Protein AF-A0AAD2FXQ7-F1 (afdb_monomer)

pLDDT: mean 78.01, std 17.65, range [33.22, 97.38]

Structure (mmCIF, N/CA/C/O backbone):
data_AF-A0AAD2FXQ7-F1
#
_entry.id   AF-A0AAD2FXQ7-F1
#
loop_
_atom_site.group_PDB
_atom_site.id
_atom_site.type_symbol
_atom_site.label_atom_id
_atom_site.label_alt_id
_atom_site.label_comp_id
_atom_site.label_asym_id
_atom_site.label_entity_id
_atom_site.label_seq_id
_atom_site.pdbx_PDB_ins_code
_atom_site.Cartn_x
_atom_site.Cartn_y
_atom_site.Cartn_z
_atom_site.occupancy
_atom_site.B_iso_or_equiv
_atom_site.auth_seq_id
_atom_site.auth_comp_id
_atom_site.auth_asym_id
_atom_site.auth_atom_id
_atom_site.pdbx_PDB_model_num
ATOM 1 N N . MET A 1 1 ? 11.483 33.214 6.932 1.00 44.66 1 MET A N 1
ATOM 2 C CA . MET A 1 1 ? 10.225 32.564 6.492 1.00 44.66 1 MET A CA 1
ATOM 3 C C . MET A 1 1 ? 9.179 32.747 7.585 1.00 44.66 1 MET A C 1
ATOM 5 O O . MET A 1 1 ? 9.494 32.410 8.723 1.00 44.66 1 MET A O 1
ATOM 9 N N . PRO A 1 2 ? 7.988 33.306 7.308 1.00 43.50 2 PRO A N 1
ATOM 10 C CA . PRO A 1 2 ? 6.962 33.464 8.332 1.00 43.50 2 PRO A CA 1
ATOM 11 C C . PRO A 1 2 ? 6.400 32.092 8.716 1.00 43.50 2 PRO A C 1
ATOM 13 O O . PRO A 1 2 ? 6.020 31.292 7.863 1.00 43.50 2 PRO A O 1
ATOM 16 N N . ARG A 1 3 ? 6.385 31.825 10.021 1.00 44.75 3 ARG A N 1
ATOM 17 C CA . ARG A 1 3 ? 5.878 30.607 10.658 1.00 44.75 3 ARG A CA 1
ATOM 18 C C . ARG A 1 3 ? 4.366 30.530 10.409 1.00 44.75 3 ARG A C 1
ATOM 20 O O . ARG A 1 3 ? 3.629 31.416 10.834 1.00 44.75 3 ARG A O 1
ATOM 27 N N . THR A 1 4 ? 3.896 29.510 9.694 1.00 45.94 4 THR A N 1
ATOM 28 C CA . THR A 1 4 ? 2.460 29.289 9.464 1.00 45.94 4 THR A CA 1
ATOM 29 C C . THR A 1 4 ? 1.732 29.145 10.799 1.00 45.94 4 THR A C 1
ATOM 31 O O . THR A 1 4 ? 2.144 28.349 11.645 1.00 45.94 4 THR A O 1
ATOM 34 N N . LYS A 1 5 ? 0.671 29.946 10.970 1.00 45.00 5 LYS A N 1
ATOM 35 C CA . LYS A 1 5 ? -0.237 29.968 12.124 1.00 45.00 5 LYS A CA 1
ATOM 36 C C . LYS A 1 5 ? -0.551 28.542 12.583 1.00 45.00 5 LYS A C 1
ATOM 38 O O . LYS A 1 5 ? -0.997 27.723 11.780 1.00 45.00 5 LYS A O 1
ATOM 43 N N . GLY A 1 6 ? -0.312 28.263 13.866 1.00 43.66 6 GLY A N 1
ATOM 44 C CA . GLY A 1 6 ? -0.766 27.032 14.504 1.00 43.66 6 GLY A CA 1
ATOM 45 C C . GLY A 1 6 ? -2.258 26.864 14.244 1.00 43.66 6 GLY A C 1
ATOM 46 O O . GLY A 1 6 ? -3.029 27.803 14.447 1.00 43.66 6 GLY A O 1
ATOM 47 N N . GLY A 1 7 ? -2.646 25.702 13.714 1.00 50.16 7 GLY A N 1
ATOM 48 C CA . GLY A 1 7 ? -4.053 25.370 13.520 1.00 50.16 7 GLY A CA 1
ATOM 49 C C . GLY A 1 7 ? -4.815 25.568 14.829 1.00 50.16 7 GLY A C 1
ATOM 50 O O . GLY A 1 7 ? -4.251 25.340 15.902 1.00 50.16 7 GLY A O 1
ATOM 51 N N . LYS A 1 8 ? -6.070 26.027 14.739 1.00 58.31 8 LYS A N 1
ATOM 52 C CA . LYS A 1 8 ? -6.961 26.160 15.900 1.00 58.31 8 LYS A CA 1
ATOM 53 C C . LYS A 1 8 ? -6.851 24.897 16.759 1.00 58.31 8 LYS A C 1
ATOM 55 O O . LYS A 1 8 ? -6.942 23.788 16.231 1.00 58.31 8 LYS A O 1
ATOM 60 N N . LYS A 1 9 ? -6.593 25.077 18.055 1.00 67.38 9 LYS A N 1
ATOM 61 C CA . LYS A 1 9 ? -6.531 23.975 19.015 1.00 67.38 9 LYS A CA 1
ATOM 62 C C . LYS A 1 9 ? -7.899 23.285 18.994 1.00 67.38 9 LYS A C 1
ATOM 64 O O . LYS A 1 9 ? -8.917 23.958 19.087 1.00 67.38 9 LYS A O 1
ATOM 69 N N . ASP A 1 10 ? -7.923 21.976 18.767 1.00 74.81 10 ASP A N 1
ATOM 70 C CA . ASP A 1 10 ? -9.166 21.201 18.765 1.00 74.81 10 ASP A CA 1
ATOM 71 C C . ASP A 1 10 ? -9.628 21.014 20.214 1.00 74.81 10 ASP A C 1
ATOM 73 O O . ASP A 1 10 ? -9.061 20.189 20.939 1.00 74.81 10 ASP A O 1
ATOM 77 N N . GLU A 1 11 ? -10.605 21.826 20.619 1.00 85.06 11 GLU A N 1
ATOM 78 C CA . GLU A 1 11 ? -11.138 21.920 21.987 1.00 85.06 11 GLU A CA 1
ATOM 79 C C . GLU A 1 11 ? -12.040 20.746 22.375 1.00 85.06 11 GLU A C 1
ATOM 81 O O . GLU A 1 11 ? -12.342 20.585 23.553 1.00 85.06 11 GLU A O 1
ATOM 86 N N . ARG A 1 12 ? -12.414 19.889 21.416 1.00 85.88 12 ARG A N 1
ATOM 87 C CA . ARG A 1 12 ? -13.233 18.707 21.695 1.00 85.88 12 ARG A CA 1
ATOM 88 C C . ARG A 1 12 ? -12.542 17.772 22.684 1.00 85.88 12 ARG A C 1
ATOM 90 O O . ARG A 1 12 ? -11.340 17.489 22.563 1.00 85.88 12 ARG A O 1
ATOM 97 N N . THR A 1 13 ? -13.321 17.231 23.606 1.00 88.75 13 THR A N 1
ATOM 98 C CA . THR A 1 13 ? -12.934 16.149 24.513 1.00 88.75 13 THR A CA 1
ATOM 99 C C . THR A 1 13 ? -12.554 14.887 23.734 1.00 88.75 13 THR A C 1
ATOM 101 O O . THR A 1 13 ? -12.847 14.737 22.543 1.00 88.75 13 THR A O 1
ATOM 104 N N . HIS A 1 14 ? -11.876 13.946 24.393 1.00 89.06 14 HIS A N 1
ATOM 105 C CA . HIS A 1 14 ? -11.560 12.664 23.764 1.00 89.06 14 HIS A CA 1
ATOM 106 C C . HIS A 1 14 ? -12.831 11.877 23.396 1.00 89.06 14 HIS A C 1
ATOM 108 O O . HIS A 1 14 ? -12.861 11.257 22.335 1.00 89.06 14 HIS A O 1
ATOM 114 N N . LEU A 1 15 ? -13.899 11.981 24.196 1.00 89.00 15 LEU A N 1
ATOM 115 C CA . LEU A 1 15 ? -15.182 11.334 23.912 1.00 89.00 15 LEU A CA 1
ATOM 116 C C . LEU A 1 15 ? -15.875 11.949 22.686 1.00 89.00 15 LEU A C 1
ATOM 118 O O . LEU A 1 15 ? -16.272 11.226 21.780 1.00 89.00 15 LEU A O 1
ATOM 122 N N . GLU A 1 16 ? -15.922 13.279 22.575 1.00 89.81 16 GLU A N 1
ATOM 123 C CA . GLU A 1 16 ? -16.463 13.958 21.383 1.00 89.81 16 GLU A CA 1
ATOM 124 C C . GLU A 1 16 ? -15.652 13.652 20.115 1.00 89.81 16 GLU A C 1
ATOM 126 O O . GLU A 1 16 ? -16.186 13.603 19.005 1.00 89.81 16 GLU A O 1
ATOM 131 N N . LYS A 1 17 ? -14.340 13.439 20.258 1.00 90.31 17 LYS A N 1
ATOM 132 C CA . LYS A 1 17 ? -13.485 12.996 19.150 1.00 90.31 17 LYS A CA 1
ATOM 133 C C . LYS A 1 17 ? -13.788 11.553 18.741 1.00 90.31 17 LYS A C 1
ATOM 135 O O . LYS A 1 17 ? -13.757 11.274 17.544 1.00 90.31 17 LYS A O 1
ATOM 140 N N . LEU A 1 18 ? -14.087 10.670 19.697 1.00 91.12 18 LEU A N 1
ATOM 141 C CA . LEU A 1 18 ? -14.512 9.292 19.434 1.00 91.12 18 LEU A CA 1
ATOM 142 C C . LEU A 1 18 ? -15.890 9.240 18.759 1.00 91.12 18 LEU A C 1
ATOM 144 O O . LEU A 1 18 ? -16.059 8.487 17.803 1.00 91.12 18 LEU A O 1
ATOM 148 N N . GLU A 1 19 ? -16.834 10.086 19.179 1.00 89.88 19 GLU A N 1
ATOM 149 C CA . GLU A 1 19 ? -18.171 10.195 18.574 1.00 89.88 19 GLU A CA 1
ATOM 150 C C . GLU A 1 19 ? -18.095 10.508 17.070 1.00 89.88 19 GLU A C 1
ATOM 152 O O . GLU A 1 19 ? -18.866 9.982 16.268 1.00 89.88 19 GLU A O 1
ATOM 157 N N . GLY A 1 20 ? -17.083 11.276 16.652 1.00 88.50 20 GLY A N 1
ATOM 158 C CA . GLY A 1 20 ? -16.791 11.533 15.239 1.00 88.50 20 GLY A CA 1
ATOM 159 C C . GLY A 1 20 ? -16.400 10.297 14.412 1.00 88.50 20 GLY A C 1
ATOM 160 O O . GLY A 1 20 ? -16.303 10.404 13.189 1.00 88.50 20 GLY A O 1
ATOM 161 N N . TYR A 1 21 ? -16.167 9.141 15.041 1.00 90.31 21 TYR A N 1
ATOM 162 C CA . TYR A 1 21 ? -15.842 7.872 14.384 1.00 90.31 21 TYR A CA 1
ATOM 163 C C . TYR A 1 21 ? -16.957 6.827 14.452 1.00 90.31 21 TYR A C 1
ATOM 165 O O . TYR A 1 21 ? -16.755 5.731 13.932 1.00 90.31 21 TYR A O 1
ATOM 173 N N . LYS A 1 22 ? -18.122 7.137 15.033 1.00 87.69 22 LYS A N 1
ATOM 174 C CA . LYS A 1 22 ? -19.195 6.152 15.265 1.00 87.69 22 LYS A CA 1
ATOM 175 C C . LYS A 1 22 ? -19.656 5.394 14.014 1.00 87.69 22 LYS A C 1
ATOM 177 O O . LYS A 1 22 ? -19.968 4.212 14.085 1.00 87.69 22 LYS A O 1
ATOM 182 N N . ASP A 1 23 ? -19.621 6.047 12.855 1.00 86.69 23 ASP A N 1
ATOM 183 C CA . ASP A 1 23 ? -20.047 5.451 11.583 1.00 86.69 23 ASP A CA 1
ATOM 184 C C . ASP A 1 23 ? -18.915 4.675 10.879 1.00 86.69 23 ASP A C 1
ATOM 186 O O . ASP A 1 23 ? -19.110 4.063 9.827 1.00 86.69 23 ASP A O 1
ATOM 190 N N . SER A 1 24 ? -17.700 4.692 11.438 1.00 90.19 24 SER A N 1
ATOM 191 C CA . SER A 1 24 ? -16.503 4.100 10.843 1.00 90.19 24 SER A CA 1
ATOM 192 C C . SER A 1 24 ? -16.047 2.870 11.620 1.00 90.19 24 SER A C 1
ATOM 194 O O . SER A 1 24 ? -15.201 2.943 12.513 1.00 90.19 24 SER A O 1
ATOM 196 N N . LYS A 1 25 ? -16.536 1.692 11.207 1.00 90.44 25 LYS A N 1
ATOM 197 C CA . LYS A 1 25 ? -16.146 0.400 11.807 1.00 90.44 25 LYS A CA 1
ATOM 198 C C . LYS A 1 25 ? -14.628 0.190 11.850 1.00 90.44 25 LYS A C 1
ATOM 200 O O . LYS A 1 25 ? -14.113 -0.376 12.808 1.00 90.44 25 LYS A O 1
ATOM 205 N N . ILE A 1 26 ? -13.901 0.660 10.832 1.00 90.12 26 ILE A N 1
ATOM 206 C CA . ILE A 1 26 ? -12.435 0.549 10.776 1.00 90.12 26 ILE A CA 1
ATOM 207 C C . ILE A 1 26 ? -11.760 1.466 11.793 1.00 90.12 26 ILE A C 1
ATOM 209 O O . ILE A 1 26 ? -10.801 1.047 12.434 1.00 90.12 26 ILE A O 1
ATOM 213 N N . ASP A 1 27 ? -12.247 2.694 11.974 1.00 92.19 27 ASP A N 1
ATOM 214 C CA . ASP A 1 27 ? -11.662 3.597 12.969 1.00 92.19 27 ASP A CA 1
ATOM 215 C C . ASP A 1 27 ? -11.946 3.127 14.388 1.00 92.19 27 ASP A C 1
ATOM 217 O O . ASP A 1 27 ? -11.040 3.138 15.217 1.00 92.19 27 ASP A O 1
ATOM 221 N N . LEU A 1 28 ? -13.161 2.638 14.638 1.00 93.25 28 LEU A N 1
ATOM 222 C CA . LEU A 1 28 ? -13.533 2.027 15.910 1.00 93.25 28 LEU A CA 1
ATOM 223 C C . LEU A 1 28 ? -12.707 0.766 16.183 1.00 93.25 28 LEU A C 1
ATOM 225 O O . LEU A 1 28 ? -12.243 0.569 17.299 1.00 93.25 28 LEU A O 1
ATOM 229 N N . PHE A 1 29 ? -12.428 -0.052 15.165 1.00 92.25 29 PHE A N 1
ATOM 230 C CA . PHE A 1 29 ? -11.564 -1.225 15.320 1.00 92.25 29 PHE A CA 1
ATOM 231 C C . PHE A 1 29 ? -10.137 -0.835 15.715 1.00 92.25 29 PHE A C 1
ATOM 233 O O . PHE A 1 29 ? -9.567 -1.417 16.635 1.00 92.25 29 PHE A O 1
ATOM 240 N N . ILE A 1 30 ? -9.572 0.185 15.060 1.00 91.88 30 ILE A N 1
ATOM 241 C CA . ILE A 1 30 ? -8.252 0.728 15.410 1.00 91.88 30 ILE A CA 1
ATOM 242 C C . ILE A 1 30 ? -8.272 1.315 16.828 1.00 91.88 30 ILE A C 1
ATOM 244 O O . ILE A 1 30 ? -7.314 1.132 17.577 1.00 91.88 30 ILE A O 1
ATOM 248 N N . PHE A 1 31 ? -9.349 2.013 17.195 1.00 93.31 31 PHE A N 1
ATOM 249 C CA . PHE A 1 31 ? -9.532 2.592 18.521 1.00 93.31 31 PHE A CA 1
ATOM 250 C C . PHE A 1 31 ? -9.532 1.516 19.604 1.00 93.31 31 PHE A C 1
ATOM 252 O O . PHE A 1 31 ? -8.688 1.585 20.490 1.00 93.31 31 PHE A O 1
ATOM 259 N N . PHE A 1 32 ? -10.401 0.506 19.505 1.00 92.44 32 PHE A N 1
ATOM 260 C CA . PHE A 1 32 ? -10.481 -0.566 20.501 1.00 92.44 32 PHE A CA 1
ATOM 261 C C . PHE A 1 32 ? -9.216 -1.414 20.547 1.00 92.44 32 PHE A C 1
ATOM 263 O O . PHE A 1 32 ? -8.800 -1.805 21.631 1.00 92.44 32 PHE A O 1
ATOM 270 N N . GLY A 1 33 ? -8.539 -1.604 19.409 1.00 90.31 33 GLY A N 1
ATOM 271 C CA . GLY A 1 33 ? -7.212 -2.216 19.384 1.00 90.31 33 GLY A CA 1
ATOM 272 C C . GLY A 1 33 ? -6.235 -1.514 20.332 1.00 90.31 33 GLY A C 1
ATOM 273 O O . GLY A 1 33 ? -5.566 -2.181 21.114 1.00 90.31 33 GLY A O 1
ATOM 274 N N . TYR A 1 34 ? -6.184 -0.179 20.321 1.00 90.88 34 TYR A N 1
ATOM 275 C CA . TYR A 1 34 ? -5.347 0.578 21.256 1.00 90.88 34 TYR A CA 1
ATOM 276 C C . TYR A 1 34 ? -5.934 0.688 22.662 1.00 90.88 34 TYR A C 1
ATOM 278 O O . TYR A 1 34 ? -5.196 0.523 23.624 1.00 90.88 34 TYR A O 1
ATOM 286 N N . TYR A 1 35 ? -7.225 0.989 22.788 1.00 90.75 35 TYR A N 1
ATOM 287 C CA . TYR A 1 35 ? -7.881 1.220 24.073 1.00 90.75 35 TYR A CA 1
ATOM 288 C C . TYR A 1 35 ? -7.828 -0.029 24.955 1.00 90.75 35 TYR A C 1
ATOM 290 O O . TYR A 1 35 ? -7.336 0.050 26.075 1.00 90.75 35 TYR A O 1
ATOM 298 N N . ASP A 1 36 ? -8.216 -1.193 24.423 1.00 89.75 36 ASP A N 1
ATOM 299 C CA . ASP A 1 36 ? -8.148 -2.456 25.165 1.00 89.75 36 ASP A CA 1
ATOM 300 C C . ASP A 1 36 ? -6.690 -2.788 25.531 1.00 89.75 36 ASP A C 1
ATOM 302 O O . ASP A 1 36 ? -6.416 -3.230 26.644 1.00 89.75 36 ASP A O 1
ATOM 306 N N . GLY A 1 37 ? -5.746 -2.489 24.630 1.00 88.38 37 GLY A N 1
ATOM 307 C CA . GLY A 1 37 ? -4.304 -2.626 24.858 1.00 88.38 37 GLY A CA 1
ATOM 308 C C . GLY A 1 37 ? -3.768 -1.769 25.997 1.00 88.38 37 GLY A C 1
ATOM 309 O O . GLY A 1 37 ? -2.949 -2.232 26.783 1.00 88.38 37 GLY A O 1
ATOM 310 N N . LEU A 1 38 ? -4.238 -0.532 26.106 1.00 87.75 38 LEU A N 1
ATOM 311 C CA . LEU A 1 38 ? -3.840 0.393 27.163 1.00 87.75 38 LEU A CA 1
ATOM 312 C C . LEU A 1 38 ? -4.476 0.023 28.506 1.00 87.75 38 LEU A C 1
ATOM 314 O O . LEU A 1 38 ? -3.786 0.019 29.517 1.00 87.75 38 LEU A O 1
ATOM 318 N N . VAL A 1 39 ? -5.768 -0.318 28.511 1.00 87.56 39 VAL A N 1
ATOM 319 C CA . VAL A 1 39 ? -6.523 -0.668 29.728 1.00 87.56 39 VAL A CA 1
ATOM 320 C C . VAL A 1 39 ? -6.056 -1.995 30.326 1.00 87.56 39 VAL A C 1
ATOM 322 O O . VAL A 1 39 ? -6.005 -2.143 31.542 1.00 87.56 39 VAL A O 1
ATOM 325 N N . SER A 1 40 ? -5.722 -2.968 29.480 1.00 86.19 40 SER A N 1
ATOM 326 C CA . SER A 1 40 ? -5.318 -4.312 29.909 1.00 86.19 40 SER A CA 1
ATOM 327 C C . SER A 1 40 ? -3.804 -4.529 29.924 1.00 86.19 40 SER A C 1
ATOM 329 O O . SER A 1 40 ? -3.357 -5.667 30.035 1.00 86.19 40 SER A O 1
ATOM 331 N N . GLU A 1 41 ? -3.015 -3.467 29.735 1.00 82.75 41 GLU A N 1
ATO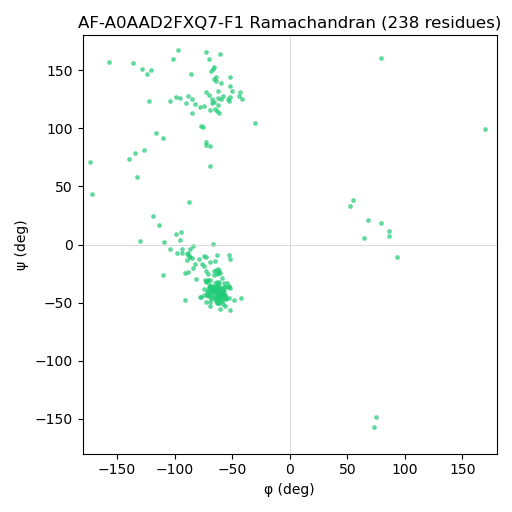M 332 C CA . GLU A 1 41 ? -1.549 -3.535 29.623 1.00 82.75 41 GLU A CA 1
ATOM 333 C C . GLU A 1 41 ? -1.058 -4.545 28.562 1.00 82.75 41 GLU A C 1
ATOM 335 O O . GLU A 1 41 ? -0.004 -5.171 28.676 1.00 82.75 41 GLU A O 1
ATOM 340 N N . GLY A 1 42 ? -1.828 -4.698 27.484 1.00 75.00 42 GLY A N 1
ATOM 341 C CA . GLY A 1 42 ? -1.516 -5.570 26.358 1.00 75.00 42 GLY A CA 1
ATOM 342 C C . GLY A 1 42 ? -1.955 -7.027 26.516 1.00 75.00 42 GLY A C 1
ATOM 343 O O . GLY A 1 42 ? -1.627 -7.827 25.641 1.00 75.00 42 GLY A O 1
ATOM 344 N N . VAL A 1 43 ? -2.706 -7.379 27.569 1.00 80.94 43 VAL A N 1
ATOM 345 C CA . VAL A 1 43 ? -3.354 -8.703 27.696 1.00 80.94 43 VAL A CA 1
ATOM 346 C C . VAL A 1 43 ? -4.414 -8.897 26.604 1.00 80.94 43 VAL A C 1
ATOM 348 O O . VAL A 1 43 ? -4.513 -9.965 26.002 1.00 80.94 43 VAL A O 1
ATOM 351 N N . CYS A 1 44 ? -5.167 -7.841 26.307 1.00 80.81 44 CYS A N 1
ATOM 352 C CA . CYS A 1 44 ? -6.129 -7.752 25.218 1.00 80.81 44 CYS A CA 1
ATOM 353 C C . CYS A 1 44 ? -5.734 -6.607 24.276 1.00 80.81 44 CYS A C 1
ATOM 355 O O . CYS A 1 44 ? -5.164 -5.611 24.702 1.00 80.81 44 CYS A O 1
ATOM 357 N N . GLY A 1 45 ? -6.065 -6.712 22.989 1.00 85.38 45 GLY A N 1
ATOM 358 C CA . GLY A 1 45 ? -5.785 -5.646 22.021 1.00 85.38 45 GLY A CA 1
ATOM 359 C C . GLY A 1 45 ? -4.311 -5.551 21.609 1.00 85.38 45 GLY A C 1
ATOM 360 O O . GLY A 1 45 ? -3.609 -6.553 21.469 1.00 85.38 45 GLY A O 1
ATOM 361 N N . TRP A 1 46 ? -3.851 -4.341 21.304 1.00 86.69 46 TRP A N 1
ATOM 362 C CA . TRP A 1 46 ? -2.501 -4.077 20.816 1.00 86.69 46 TRP A CA 1
ATOM 363 C C . TRP A 1 46 ? -1.574 -3.683 21.954 1.00 86.69 46 TRP A C 1
ATOM 365 O O . TRP A 1 46 ? -1.814 -2.711 22.659 1.00 86.69 46 TRP A O 1
ATOM 375 N N . VAL A 1 47 ? -0.456 -4.395 22.072 1.00 80.88 47 VAL A N 1
ATOM 376 C CA . VAL A 1 47 ? 0.589 -4.071 23.044 1.00 80.88 47 VAL A CA 1
ATOM 377 C C . VAL A 1 47 ? 1.173 -2.686 22.746 1.00 80.88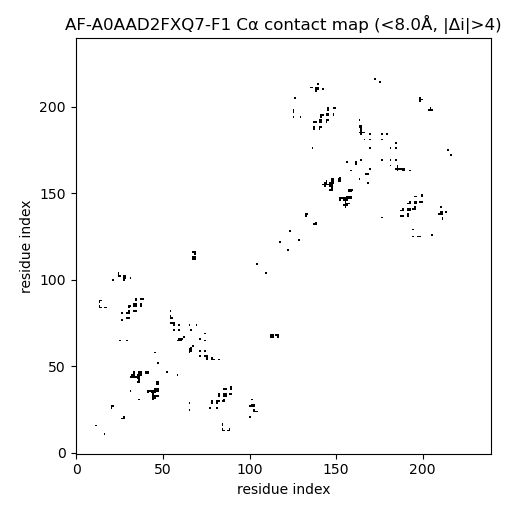 47 VAL A C 1
ATOM 379 O O . VAL A 1 47 ? 1.761 -2.468 21.681 1.00 80.88 47 VAL A O 1
ATOM 382 N N . VAL A 1 48 ? 1.052 -1.776 23.716 1.00 73.12 48 VAL A N 1
ATOM 383 C CA . VAL A 1 48 ? 1.651 -0.437 23.699 1.00 73.12 48 VAL A CA 1
ATOM 384 C C . VAL A 1 48 ? 2.666 -0.342 24.839 1.00 73.12 48 VAL A C 1
ATOM 386 O O . VAL A 1 48 ? 2.315 -0.081 25.979 1.00 73.12 48 VAL A O 1
ATOM 389 N N . ASN A 1 49 ? 3.944 -0.571 24.551 1.00 64.50 49 ASN A N 1
ATOM 390 C CA . ASN A 1 49 ? 5.043 -0.416 25.51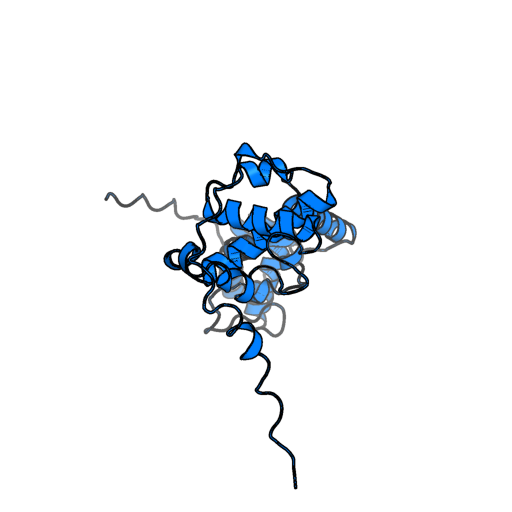3 1.00 64.50 49 ASN A CA 1
ATOM 391 C C . ASN A 1 49 ? 5.802 0.905 25.300 1.00 64.50 49 ASN A C 1
ATOM 393 O O . ASN A 1 49 ? 5.753 1.484 24.216 1.00 64.50 49 ASN A O 1
ATOM 397 N N . ASP A 1 50 ? 6.538 1.382 26.314 1.00 55.62 50 ASP A N 1
ATOM 398 C CA . ASP A 1 50 ? 7.224 2.690 26.288 1.00 55.62 50 ASP A CA 1
ATOM 399 C C . ASP A 1 50 ? 8.234 2.842 25.131 1.00 55.62 50 ASP A C 1
ATOM 401 O O . ASP A 1 50 ? 8.397 3.929 24.574 1.00 55.62 50 ASP A O 1
ATOM 405 N N . SER A 1 51 ? 8.837 1.741 24.672 1.00 50.91 51 SER A N 1
ATOM 406 C CA . SER A 1 51 ? 9.680 1.707 23.466 1.00 50.91 51 SER A CA 1
ATOM 407 C C . SER A 1 51 ? 8.883 1.776 22.147 1.00 50.91 51 SER A C 1
ATOM 409 O O . SER A 1 51 ? 9.435 2.155 21.110 1.00 50.91 51 SER A O 1
ATOM 411 N N . ASN A 1 52 ? 7.575 1.483 22.184 1.00 51.03 52 ASN A N 1
ATOM 412 C CA . ASN A 1 52 ? 6.610 1.525 21.079 1.00 51.03 52 ASN A CA 1
ATOM 413 C C . ASN A 1 52 ? 5.439 2.511 21.294 1.00 51.03 52 ASN A C 1
ATOM 415 O O . ASN A 1 52 ? 4.449 2.420 20.568 1.00 51.03 52 ASN A O 1
ATOM 419 N N . ARG A 1 53 ? 5.578 3.567 22.119 1.00 48.22 53 ARG A N 1
ATOM 420 C CA . ARG A 1 53 ? 4.691 4.765 22.034 1.00 48.22 53 ARG A CA 1
ATOM 421 C C . ARG A 1 53 ? 4.611 5.347 20.612 1.00 48.22 53 ARG A C 1
ATOM 423 O O . ARG A 1 53 ? 3.774 6.184 20.279 1.00 48.22 53 ARG A O 1
ATOM 430 N N . ARG A 1 54 ? 5.500 4.897 19.724 1.00 49.12 54 ARG A N 1
ATOM 431 C CA . ARG A 1 54 ? 5.362 5.014 18.277 1.00 49.12 54 ARG A CA 1
ATOM 432 C C . ARG A 1 54 ? 4.299 4.042 17.769 1.00 49.12 54 ARG A C 1
ATOM 434 O O . ARG A 1 54 ? 4.626 2.982 17.243 1.00 49.12 54 ARG A O 1
ATOM 441 N N . VAL A 1 55 ? 3.049 4.493 17.818 1.00 56.72 55 VAL A N 1
ATOM 442 C CA . VAL A 1 55 ? 1.973 4.119 16.890 1.00 56.72 55 VAL A CA 1
ATOM 443 C C . VAL A 1 55 ? 2.577 3.796 15.515 1.00 56.72 55 VAL A C 1
ATOM 445 O O . VAL A 1 55 ? 3.060 4.684 14.803 1.00 56.72 55 VAL A O 1
ATOM 448 N N . GLY A 1 56 ? 2.663 2.509 15.185 1.00 55.22 56 GLY A N 1
ATOM 449 C CA . GLY A 1 56 ? 3.602 2.034 14.173 1.00 55.22 56 GLY A CA 1
ATOM 450 C C . GLY A 1 56 ? 2.989 1.030 13.214 1.00 55.22 56 GLY A C 1
ATOM 451 O O . GLY A 1 56 ? 2.048 0.315 13.548 1.00 55.22 56 GLY A O 1
ATOM 452 N N . CYS A 1 57 ? 3.583 0.929 12.022 1.00 59.12 57 CYS A N 1
ATOM 453 C CA . CYS A 1 57 ? 3.215 -0.009 10.955 1.00 59.12 57 CYS A CA 1
ATOM 454 C C . CYS A 1 57 ? 3.153 -1.486 11.400 1.00 59.12 57 CYS A C 1
ATOM 456 O O . CYS A 1 57 ? 2.701 -2.329 10.639 1.00 59.12 57 CYS A O 1
ATOM 458 N N . ARG A 1 58 ? 3.605 -1.814 12.617 1.00 69.31 58 ARG A N 1
ATOM 459 C CA . ARG A 1 58 ? 3.565 -3.162 13.190 1.00 69.31 58 ARG A CA 1
ATOM 460 C C . ARG A 1 58 ? 2.148 -3.674 13.447 1.00 69.31 58 ARG A C 1
ATOM 462 O O . ARG A 1 58 ? 1.959 -4.876 13.401 1.00 69.31 58 ARG A O 1
ATOM 469 N N . HIS A 1 59 ? 1.158 -2.808 13.665 1.00 73.94 59 HIS A N 1
ATOM 470 C CA . HIS A 1 59 ? -0.244 -3.247 13.774 1.00 73.94 59 HIS A CA 1
ATOM 471 C C . HIS A 1 59 ? -0.953 -3.296 12.410 1.00 73.94 59 HIS A C 1
ATOM 473 O O . HIS A 1 59 ? -2.041 -3.848 12.285 1.00 73.94 59 HIS A O 1
ATOM 479 N N . HIS A 1 60 ? -0.290 -2.804 11.358 1.00 74.88 60 HIS A N 1
ATOM 480 C CA . HIS A 1 60 ? -0.651 -2.992 9.949 1.00 74.88 60 HIS A CA 1
ATOM 481 C C . HIS A 1 60 ? -0.024 -4.287 9.389 1.00 74.88 60 HIS A C 1
ATOM 483 O O . HIS A 1 60 ? 0.472 -4.330 8.272 1.00 74.88 60 HIS A O 1
ATOM 489 N N . GLN A 1 61 ? 0.049 -5.347 10.199 1.00 65.94 61 GLN A N 1
ATOM 490 C CA . GLN A 1 61 ? 0.656 -6.612 9.780 1.00 65.94 61 GLN A CA 1
ATOM 491 C C . GLN A 1 61 ? -0.113 -7.261 8.626 1.00 65.94 61 GLN A C 1
ATOM 493 O O . GLN A 1 61 ? -1.344 -7.222 8.579 1.00 65.94 61 GLN A O 1
ATOM 498 N N . LYS A 1 62 ? 0.639 -7.904 7.727 1.00 59.78 62 LYS A N 1
ATOM 499 C CA . LYS A 1 62 ? 0.104 -8.602 6.558 1.00 59.78 62 LYS A CA 1
ATOM 500 C C . LYS A 1 62 ? -0.972 -9.607 6.979 1.00 59.78 62 LYS A C 1
ATOM 502 O O . LYS A 1 62 ? -0.704 -10.475 7.804 1.00 59.78 62 LYS A O 1
ATOM 507 N N . GLY A 1 63 ? -2.165 -9.497 6.396 1.00 61.88 63 GLY A N 1
ATOM 508 C CA . GLY A 1 63 ? -3.298 -10.388 6.682 1.00 61.88 63 GLY A CA 1
ATOM 509 C C . GLY A 1 63 ? -4.270 -9.915 7.774 1.00 61.88 63 GLY A C 1
ATOM 510 O O . GLY A 1 63 ? -5.370 -10.462 7.859 1.00 61.88 63 GLY A O 1
ATOM 511 N N . ASN A 1 64 ? -3.936 -8.871 8.545 1.00 76.06 64 ASN A N 1
ATOM 512 C CA . ASN A 1 64 ? -4.891 -8.181 9.425 1.00 76.06 64 ASN A CA 1
ATOM 513 C C . ASN A 1 64 ? -5.961 -7.451 8.583 1.00 76.06 64 ASN A C 1
ATOM 515 O O . ASN A 1 64 ? -5.680 -6.975 7.485 1.00 76.06 64 ASN A O 1
ATOM 519 N N . LEU A 1 65 ? -7.171 -7.288 9.121 1.00 80.69 65 LEU A N 1
ATOM 520 C CA . LEU A 1 65 ? -8.179 -6.349 8.630 1.00 80.69 65 LEU A CA 1
ATOM 521 C C . LEU A 1 65 ? -7.583 -4.979 8.246 1.00 80.69 65 LEU A C 1
ATOM 523 O O . LEU A 1 65 ? -7.840 -4.501 7.147 1.00 80.69 65 LEU A O 1
ATOM 527 N N . CYS A 1 66 ? -6.724 -4.379 9.076 1.00 80.94 66 CYS A N 1
ATOM 528 C CA . CYS A 1 66 ? -6.079 -3.097 8.755 1.00 80.94 66 CYS A CA 1
ATOM 529 C C . CYS A 1 66 ? -5.278 -3.123 7.437 1.00 80.94 66 CYS A C 1
ATOM 531 O O . CYS A 1 66 ? -5.287 -2.131 6.709 1.00 80.94 66 CYS A O 1
ATOM 533 N N . ASP A 1 67 ? -4.612 -4.240 7.128 1.00 77.56 67 ASP A N 1
ATOM 534 C CA . ASP A 1 67 ? -3.874 -4.456 5.872 1.00 77.56 67 ASP A CA 1
ATOM 535 C C . ASP A 1 67 ? -4.808 -4.613 4.670 1.00 77.56 67 ASP A C 1
ATOM 537 O O . ASP A 1 67 ? -4.499 -4.167 3.567 1.00 77.56 67 ASP A O 1
ATOM 541 N N . LYS A 1 68 ? -6.009 -5.150 4.898 1.00 74.62 68 LYS A N 1
ATOM 542 C CA . LYS A 1 68 ? -7.023 -5.308 3.853 1.00 74.62 68 LYS A CA 1
ATOM 543 C C . LYS A 1 68 ? -7.687 -3.989 3.455 1.00 74.62 68 LYS A C 1
ATOM 545 O O . LYS A 1 68 ? -8.086 -3.854 2.304 1.00 74.62 68 LYS A O 1
ATOM 550 N N . VAL A 1 69 ? -7.822 -3.021 4.368 1.00 78.19 69 VAL A N 1
ATOM 551 C CA . VAL A 1 69 ? -8.654 -1.821 4.111 1.00 78.19 69 VAL A CA 1
ATOM 552 C C . VAL A 1 69 ? -7.847 -0.530 3.935 1.00 78.19 69 VAL A C 1
ATOM 554 O O . VAL A 1 69 ? -8.288 0.406 3.255 1.00 78.19 69 VAL A O 1
ATOM 557 N N . LEU A 1 70 ? -6.654 -0.456 4.528 1.00 79.31 70 LEU A N 1
ATOM 558 C CA . LEU A 1 70 ? -5.810 0.737 4.525 1.00 79.31 70 LEU A CA 1
ATOM 559 C C . LEU A 1 70 ? -4.434 0.411 3.954 1.00 79.31 70 LEU A C 1
ATOM 561 O O . LEU A 1 70 ? -3.890 -0.658 4.197 1.00 79.31 70 LEU A O 1
ATOM 565 N N . THR A 1 71 ? -3.811 1.361 3.258 1.00 77.38 71 THR A N 1
ATOM 566 C CA . THR A 1 71 ? -2.367 1.269 3.004 1.00 77.38 71 THR A CA 1
ATOM 567 C C . THR A 1 71 ? -1.589 1.502 4.299 1.00 77.38 71 THR A C 1
ATOM 569 O O . THR A 1 71 ? -2.073 2.163 5.222 1.00 77.38 71 THR A O 1
ATOM 572 N N . THR A 1 72 ? -0.331 1.063 4.356 1.00 76.88 72 THR A N 1
ATOM 573 C CA . THR A 1 72 ? 0.528 1.300 5.527 1.00 76.88 72 THR A CA 1
ATOM 574 C C . THR A 1 72 ? 0.652 2.791 5.875 1.00 76.88 72 THR A C 1
ATOM 576 O O . THR A 1 72 ? 0.686 3.161 7.050 1.00 76.88 72 THR A O 1
ATOM 579 N N . SER A 1 73 ? 0.688 3.679 4.872 1.00 76.50 73 SER A N 1
ATOM 580 C CA . SER A 1 73 ? 0.744 5.132 5.090 1.00 76.50 73 SER A CA 1
ATOM 581 C C . SER A 1 73 ? -0.578 5.702 5.612 1.00 76.50 73 SER A C 1
ATOM 583 O O . SER A 1 73 ? -0.559 6.528 6.528 1.00 76.50 73 SER A O 1
ATOM 585 N N . GLN A 1 74 ? -1.716 5.241 5.078 1.00 81.94 74 GLN A N 1
ATOM 586 C CA . GLN A 1 74 ? -3.048 5.608 5.566 1.00 81.94 74 GLN A CA 1
ATOM 587 C C . GLN A 1 74 ? -3.234 5.163 7.014 1.00 81.94 74 GLN A C 1
ATOM 589 O O . GLN A 1 74 ? -3.603 5.983 7.856 1.00 81.94 74 GLN A O 1
ATOM 594 N N . PHE A 1 75 ? -2.899 3.904 7.311 1.00 86.38 75 PHE A N 1
ATOM 595 C CA . PHE A 1 75 ? -2.944 3.360 8.661 1.00 86.38 75 PHE A CA 1
ATOM 596 C C . PHE A 1 75 ? -2.094 4.197 9.612 1.00 86.38 75 PHE A C 1
ATOM 598 O O . PHE A 1 75 ? -2.611 4.695 10.603 1.00 86.38 75 PHE A O 1
ATOM 605 N N . ARG A 1 76 ? -0.821 4.451 9.285 1.00 81.81 76 ARG A N 1
ATOM 606 C CA . ARG A 1 76 ? 0.081 5.228 10.150 1.00 81.81 76 ARG A CA 1
ATOM 607 C C . ARG A 1 76 ? -0.461 6.624 10.473 1.00 81.81 76 ARG A C 1
ATOM 609 O O . ARG A 1 76 ? -0.314 7.090 11.601 1.00 81.81 76 ARG A O 1
ATOM 616 N 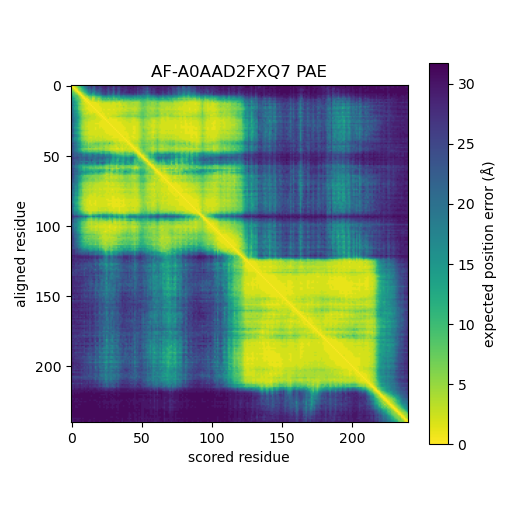N . SER A 1 77 ? -1.072 7.296 9.496 1.00 81.88 77 SER A N 1
ATOM 617 C CA . SER A 1 77 ? -1.648 8.630 9.699 1.00 81.88 77 SER A CA 1
ATOM 618 C C . SER A 1 77 ? -2.899 8.595 10.587 1.00 81.88 77 SER A C 1
ATOM 620 O O . SER A 1 77 ? -3.027 9.418 11.495 1.00 81.88 77 SER A O 1
ATOM 622 N N . LYS A 1 78 ? -3.796 7.619 10.371 1.00 87.31 78 LYS A N 1
ATOM 623 C CA . LYS A 1 78 ? -5.026 7.429 11.166 1.00 87.31 78 LYS A CA 1
ATOM 624 C C . LYS A 1 78 ? -4.731 6.954 12.583 1.00 87.31 78 LYS A C 1
ATOM 626 O O . LYS A 1 78 ? -5.149 7.600 13.540 1.00 87.31 78 LYS A O 1
ATOM 631 N N . ALA A 1 79 ? -3.963 5.874 12.700 1.00 87.75 79 ALA A N 1
ATOM 632 C CA . ALA A 1 79 ? -3.640 5.209 13.954 1.00 87.75 79 ALA A CA 1
ATOM 633 C C . ALA A 1 79 ? -3.059 6.191 14.970 1.00 87.75 79 ALA A C 1
ATOM 635 O O . ALA A 1 79 ? -3.406 6.128 16.139 1.00 87.75 79 ALA A O 1
ATOM 636 N N . ARG A 1 80 ? -2.248 7.165 14.530 1.00 86.25 80 ARG A N 1
ATOM 637 C CA . ARG A 1 80 ? -1.653 8.145 15.446 1.00 86.25 80 ARG A CA 1
ATOM 638 C C . ARG A 1 80 ? -2.698 9.052 16.090 1.00 86.25 80 ARG A C 1
ATOM 640 O O . ARG A 1 80 ? -2.571 9.379 17.261 1.00 86.25 80 ARG A O 1
ATOM 647 N N . LYS A 1 81 ? -3.704 9.480 15.325 1.00 87.75 81 LYS A N 1
ATOM 648 C CA . LYS A 1 81 ? -4.781 10.337 15.839 1.00 87.75 81 LYS A CA 1
ATOM 649 C C . LYS A 1 81 ? -5.698 9.552 16.768 1.00 87.75 81 LYS A C 1
ATOM 651 O O . LYS A 1 81 ? -6.032 10.036 17.840 1.00 87.75 81 LYS A O 1
ATOM 656 N N . ILE A 1 82 ? -6.052 8.339 16.353 1.00 91.44 82 ILE A N 1
ATOM 657 C CA . ILE A 1 82 ? -6.943 7.448 17.096 1.00 91.44 82 ILE A CA 1
ATOM 658 C C . ILE A 1 82 ? -6.296 6.991 18.410 1.00 91.44 82 ILE A C 1
ATOM 660 O O . ILE A 1 82 ? -6.952 7.007 19.444 1.00 91.44 82 ILE A O 1
ATOM 664 N N . TYR A 1 83 ? -4.997 6.689 18.400 1.00 90.44 83 TYR A N 1
ATOM 665 C CA . TYR A 1 83 ? -4.236 6.359 19.603 1.00 90.44 83 TYR A CA 1
ATOM 666 C C . TYR A 1 83 ? -4.321 7.453 20.670 1.00 90.44 83 TYR A C 1
ATOM 668 O O . TYR A 1 83 ? -4.595 7.146 21.817 1.00 90.44 83 TYR A O 1
ATOM 676 N N . LEU A 1 84 ? -4.146 8.729 20.304 1.00 89.06 84 LEU A N 1
ATOM 677 C CA . LEU A 1 84 ? -4.221 9.836 21.272 1.00 89.06 84 LEU A CA 1
ATOM 678 C C . LEU A 1 84 ? -5.612 9.966 21.910 1.00 89.06 84 LEU A C 1
ATOM 680 O O . LEU A 1 84 ? -5.752 10.511 23.000 1.00 89.06 84 LEU A O 1
ATOM 684 N N . ILE A 1 85 ? -6.650 9.500 21.216 1.00 91.12 85 ILE A N 1
ATOM 685 C CA . ILE A 1 85 ? -8.009 9.450 21.753 1.00 91.12 85 ILE A CA 1
ATOM 686 C C . ILE A 1 85 ? -8.142 8.267 22.713 1.00 91.12 85 ILE A C 1
ATOM 688 O O . ILE A 1 85 ? -8.638 8.458 23.817 1.00 91.12 85 ILE A O 1
ATOM 692 N N . ALA A 1 86 ? -7.642 7.089 22.330 1.00 91.00 86 ALA A N 1
ATOM 693 C CA . ALA A 1 86 ? -7.612 5.903 23.185 1.00 91.00 86 ALA A CA 1
ATOM 694 C C . ALA A 1 86 ? -6.798 6.120 24.471 1.00 91.00 86 ALA A C 1
ATOM 696 O O . ALA A 1 86 ? -7.287 5.806 25.545 1.00 91.00 86 ALA A O 1
ATOM 697 N N . GLU A 1 87 ? -5.608 6.716 24.374 1.00 89.75 87 GLU A N 1
ATOM 698 C CA . GLU A 1 87 ? -4.747 7.077 25.509 1.00 89.75 87 GLU A CA 1
ATOM 699 C C . GLU A 1 87 ? -5.435 8.077 26.438 1.00 89.75 87 GLU A C 1
ATOM 701 O O . GLU A 1 87 ? -5.468 7.868 27.649 1.00 89.75 87 GLU A O 1
ATOM 706 N N . GLY A 1 88 ? -6.051 9.117 25.869 1.00 89.12 88 GLY A N 1
ATOM 707 C CA . GLY A 1 88 ? -6.812 10.092 26.640 1.00 89.12 88 GLY A CA 1
ATOM 708 C C . GLY A 1 88 ? -7.977 9.465 27.403 1.00 89.12 88 GLY A C 1
ATOM 709 O O . GLY A 1 88 ? -8.149 9.775 28.572 1.00 89.12 88 GLY A O 1
ATOM 710 N N . LEU A 1 89 ? -8.747 8.567 26.776 1.00 89.94 89 LEU A N 1
ATOM 711 C CA . LEU A 1 89 ? -9.882 7.897 27.426 1.00 89.94 89 LEU A CA 1
ATOM 712 C C . LEU A 1 89 ? -9.452 6.818 28.426 1.00 89.94 89 LEU A C 1
ATOM 714 O O . LEU A 1 89 ? -10.063 6.707 29.482 1.00 89.94 89 LEU A O 1
ATOM 718 N N . ALA A 1 90 ? -8.404 6.045 28.133 1.00 87.94 90 ALA A N 1
ATOM 719 C CA . ALA A 1 90 ? -7.871 5.046 29.062 1.00 87.94 90 ALA A CA 1
ATOM 720 C C . ALA A 1 90 ? -7.323 5.706 30.341 1.00 87.94 90 ALA A C 1
ATOM 722 O O . ALA A 1 90 ? -7.499 5.179 31.435 1.00 87.94 90 ALA A O 1
ATOM 723 N N . GLY A 1 91 ? -6.717 6.892 30.212 1.00 84.06 91 GLY A N 1
ATOM 724 C CA . GLY A 1 91 ? -6.191 7.666 31.337 1.00 84.06 91 GLY A CA 1
ATOM 725 C C . GLY A 1 91 ? -7.245 8.326 32.235 1.00 84.06 91 GLY A C 1
ATOM 726 O O . GLY A 1 91 ? -6.881 8.818 33.299 1.00 84.06 91 GLY A O 1
ATOM 727 N N . LEU A 1 92 ? -8.528 8.347 31.845 1.00 80.75 92 LEU A N 1
ATOM 728 C CA . LEU A 1 92 ? -9.600 8.912 32.679 1.00 80.75 92 LEU A CA 1
ATOM 729 C C . LEU A 1 92 ? -10.008 7.987 33.833 1.00 80.75 92 LEU A C 1
ATOM 731 O O . LEU A 1 92 ? -10.636 8.456 34.774 1.00 80.75 92 LEU A O 1
ATOM 735 N N . GLY A 1 93 ? -9.658 6.695 33.790 1.00 63.06 93 GLY A N 1
ATOM 736 C CA . GLY A 1 93 ? -9.944 5.744 34.874 1.00 63.06 93 GLY A CA 1
ATOM 737 C C . GLY A 1 93 ? -11.434 5.472 35.135 1.00 63.06 93 GLY A C 1
ATOM 738 O O . GLY A 1 93 ? -11.769 4.777 36.090 1.00 63.06 93 GLY A O 1
ATOM 739 N N . GLU A 1 94 ? -12.333 6.007 34.308 1.00 59.06 94 GLU A N 1
ATOM 740 C CA . GLU A 1 94 ? -13.777 5.821 34.430 1.00 59.06 94 GLU A CA 1
ATOM 741 C C . GLU A 1 94 ? -14.235 4.537 33.723 1.00 59.06 94 GLU A C 1
ATOM 743 O O . GLU A 1 94 ? -13.724 4.181 32.658 1.00 59.06 94 GLU A O 1
ATOM 748 N N . ASN A 1 95 ? -15.266 3.884 34.277 1.00 61.47 95 ASN A N 1
ATOM 749 C CA . ASN A 1 95 ? -16.057 2.856 33.589 1.00 61.47 95 ASN A CA 1
ATOM 750 C C . ASN A 1 95 ? -16.897 3.512 32.479 1.00 61.47 95 ASN A C 1
ATOM 752 O O . ASN A 1 95 ? -18.121 3.601 32.566 1.00 61.47 95 ASN A O 1
ATOM 756 N N . LEU A 1 96 ? -16.227 4.020 31.447 1.00 72.38 96 LEU A N 1
ATOM 757 C CA . LEU A 1 96 ? -16.862 4.478 30.221 1.00 72.38 96 LEU A CA 1
ATOM 758 C C . LEU A 1 96 ? -17.537 3.274 29.558 1.00 72.38 96 LEU A C 1
ATOM 760 O O . LEU A 1 96 ? -16.862 2.342 29.114 1.00 72.38 96 LEU A O 1
ATOM 764 N N . ASP A 1 97 ? -18.868 3.296 29.474 1.00 79.12 97 ASP A N 1
ATOM 765 C CA . ASP A 1 97 ? -19.603 2.305 28.694 1.00 79.12 97 ASP A CA 1
ATOM 766 C C . ASP A 1 97 ? -19.404 2.579 27.200 1.00 79.12 97 ASP A C 1
ATOM 768 O O . ASP A 1 97 ? -20.143 3.321 26.553 1.00 79.12 97 ASP A O 1
ATOM 772 N N . LEU A 1 98 ? -18.342 1.987 26.657 1.00 85.75 98 LEU A N 1
ATOM 773 C CA . LEU A 1 98 ? -18.018 2.040 25.237 1.00 85.75 98 LEU A CA 1
ATOM 774 C C . LEU A 1 98 ? -18.561 0.821 24.478 1.00 85.75 98 LEU A C 1
ATOM 776 O O . LEU A 1 98 ? -18.197 0.620 23.318 1.00 85.75 98 LEU A O 1
ATOM 780 N N . ALA A 1 99 ? -19.412 -0.013 25.091 1.00 85.25 99 ALA A N 1
ATOM 781 C CA . ALA A 1 99 ? -19.887 -1.244 24.459 1.00 85.25 99 ALA A CA 1
ATOM 782 C C . ALA A 1 99 ? -20.628 -0.964 23.142 1.00 85.25 99 ALA A C 1
ATOM 784 O O . ALA A 1 99 ? -20.413 -1.664 22.151 1.00 85.25 99 ALA A O 1
ATOM 785 N N . SER A 1 100 ? -21.420 0.112 23.098 1.00 86.31 100 SER A N 1
ATOM 786 C CA . SER A 1 100 ? -22.159 0.559 21.908 1.00 86.31 100 SER A CA 1
ATOM 787 C C . SER A 1 100 ? -21.263 0.992 20.741 1.00 86.31 100 SER A C 1
ATOM 789 O O . SER A 1 100 ? -21.691 0.945 19.590 1.00 86.31 100 SER A O 1
ATOM 791 N N . TYR A 1 101 ? -20.008 1.360 21.010 1.00 87.56 101 TYR A N 1
ATOM 792 C CA . TYR A 1 101 ? -19.037 1.755 19.990 1.00 87.56 101 TYR A CA 1
ATOM 793 C C . TYR A 1 101 ? -18.285 0.557 19.400 1.00 87.56 101 TYR A C 1
ATOM 795 O O . TYR A 1 101 ? -17.561 0.718 18.415 1.00 87.56 101 TYR A O 1
ATOM 803 N N . ARG A 1 102 ? -18.401 -0.649 19.978 1.00 89.69 102 ARG A N 1
ATOM 804 C CA . ARG A 1 102 ? -17.629 -1.803 19.501 1.00 89.69 102 ARG A CA 1
ATOM 805 C C . ARG A 1 102 ? -18.092 -2.216 18.096 1.00 89.69 102 ARG A C 1
ATOM 807 O O . ARG A 1 102 ? -19.266 -2.540 17.892 1.00 89.69 102 ARG A O 1
ATOM 814 N N . PRO A 1 103 ? -17.186 -2.225 17.099 1.00 90.12 103 PRO A N 1
ATOM 815 C CA . PRO A 1 103 ? -17.567 -2.523 15.731 1.00 90.12 103 PRO A CA 1
ATOM 816 C C . PRO A 1 103 ? -17.872 -4.013 15.582 1.00 90.12 103 PRO A C 1
ATOM 818 O O . PRO A 1 103 ? -17.072 -4.868 15.957 1.00 90.12 103 PRO A O 1
ATOM 821 N N . HIS A 1 104 ? -19.009 -4.311 14.963 1.00 88.62 104 HIS A N 1
ATOM 822 C CA . HIS A 1 104 ? -19.379 -5.663 14.565 1.00 88.62 104 HIS A CA 1
ATOM 823 C C . HIS A 1 104 ? -19.176 -5.808 13.058 1.00 88.62 104 HIS A C 1
ATOM 825 O O . HIS A 1 104 ? -19.726 -5.028 12.272 1.00 88.62 104 HIS A O 1
ATOM 831 N N . PHE A 1 105 ? -18.369 -6.789 12.661 1.00 86.56 105 PHE A N 1
ATOM 832 C CA . PHE A 1 105 ? -18.065 -7.067 11.261 1.00 86.56 105 PHE A CA 1
ATOM 833 C C . PHE A 1 105 ? -18.932 -8.210 10.746 1.00 86.56 105 PHE A C 1
ATOM 835 O O . PHE A 1 105 ? -18.950 -9.288 11.338 1.00 86.56 105 PHE A O 1
ATOM 842 N N . THR A 1 106 ? -19.629 -7.978 9.638 1.00 87.81 106 THR A N 1
ATOM 843 C CA . THR A 1 106 ? -20.367 -9.008 8.904 1.00 87.81 106 THR A CA 1
ATOM 844 C C . THR A 1 106 ? -19.542 -9.531 7.730 1.00 87.81 106 THR A C 1
ATOM 846 O O . THR A 1 106 ? -18.536 -8.936 7.331 1.00 87.81 106 THR A O 1
ATOM 849 N N . ASN A 1 107 ? -19.971 -10.643 7.133 1.00 81.62 107 ASN A N 1
ATOM 850 C CA . ASN A 1 107 ? -19.332 -11.169 5.925 1.00 81.62 107 ASN A CA 1
ATOM 851 C C . ASN A 1 107 ? -19.418 -10.179 4.748 1.00 81.62 107 ASN A C 1
ATOM 853 O O . ASN A 1 107 ? -18.477 -10.089 3.956 1.00 81.62 107 ASN A O 1
ATOM 857 N N . GLU A 1 108 ? -20.492 -9.387 4.659 1.00 86.25 108 GLU A N 1
ATOM 858 C CA . GLU A 1 108 ? -20.631 -8.329 3.654 1.00 86.25 108 GLU A CA 1
ATOM 859 C C . GLU A 1 108 ? -19.603 -7.210 3.850 1.00 86.25 108 GLU A C 1
ATOM 861 O O . GLU A 1 108 ? -19.072 -6.700 2.862 1.00 86.25 108 GLU A O 1
ATOM 866 N N . ASP A 1 109 ? -19.270 -6.853 5.098 1.00 84.31 109 ASP A N 1
ATOM 867 C CA . ASP A 1 109 ? -18.221 -5.867 5.374 1.00 84.31 109 ASP A CA 1
ATOM 868 C C . ASP A 1 109 ? -16.879 -6.341 4.801 1.00 84.31 109 ASP A C 1
ATOM 870 O O . ASP A 1 109 ? -16.197 -5.593 4.097 1.00 84.31 109 ASP A O 1
ATOM 874 N N . PHE A 1 110 ? -16.519 -7.608 5.032 1.00 79.88 110 PHE A N 1
ATOM 875 C CA . PHE A 1 110 ? -15.288 -8.185 4.487 1.00 79.88 110 PHE A CA 1
ATOM 876 C C . PHE A 1 110 ? -15.291 -8.225 2.956 1.00 79.88 110 PHE A C 1
ATOM 878 O O . PHE A 1 110 ? -14.282 -7.877 2.338 1.00 79.88 110 PHE A O 1
ATOM 885 N N . ALA A 1 111 ? -16.417 -8.593 2.338 1.00 78.94 111 ALA A N 1
ATOM 886 C CA . ALA A 1 111 ? -16.563 -8.568 0.884 1.00 78.94 111 ALA A CA 1
ATOM 887 C C . ALA A 1 111 ? -16.408 -7.142 0.323 1.00 78.94 111 ALA A C 1
ATOM 889 O O . ALA A 1 111 ? -15.725 -6.938 -0.685 1.00 78.94 111 ALA A O 1
ATOM 890 N N . LYS A 1 112 ? -16.977 -6.140 1.004 1.00 82.69 112 LYS A N 1
ATOM 891 C CA . LYS A 1 112 ? -16.856 -4.725 0.639 1.00 82.69 112 LYS A CA 1
ATOM 892 C C . LYS A 1 112 ? -15.417 -4.229 0.757 1.00 82.69 112 LYS A C 1
ATOM 894 O O . LYS A 1 112 ? -14.930 -3.596 -0.178 1.00 82.69 112 LYS A O 1
ATOM 899 N N . PHE A 1 113 ? -14.718 -4.541 1.848 1.00 78.75 113 PHE A N 1
ATOM 900 C CA . PHE A 1 113 ? -13.316 -4.146 2.021 1.00 78.75 113 PHE A CA 1
ATOM 901 C C . PHE A 1 113 ? -12.417 -4.753 0.948 1.00 78.75 113 PHE A C 1
ATOM 903 O O . PHE A 1 113 ? -11.575 -4.058 0.385 1.00 78.75 113 PHE A O 1
ATOM 910 N N . GLU A 1 114 ? -12.634 -6.022 0.608 1.00 69.06 114 GLU A N 1
ATOM 911 C CA . GLU A 1 114 ? -11.876 -6.692 -0.443 1.00 69.06 114 GLU A CA 1
ATOM 912 C C . GLU A 1 114 ? -12.170 -6.092 -1.829 1.00 69.06 114 GLU A C 1
ATOM 914 O O . GLU A 1 114 ? -11.252 -5.876 -2.624 1.00 69.06 114 GLU A O 1
ATOM 919 N N . ALA A 1 115 ? -13.427 -5.735 -2.110 1.00 70.19 115 ALA A N 1
ATOM 920 C CA . ALA A 1 115 ? -13.799 -5.034 -3.337 1.00 70.19 115 ALA A CA 1
ATOM 921 C C . ALA A 1 115 ? -13.193 -3.620 -3.411 1.00 70.19 115 ALA A C 1
ATOM 923 O O . ALA A 1 115 ? -12.709 -3.211 -4.465 1.00 70.19 115 ALA A O 1
ATOM 924 N N . GLU A 1 116 ? -13.175 -2.868 -2.309 1.00 68.94 116 GLU A N 1
ATOM 925 C CA . GLU A 1 116 ? -12.533 -1.550 -2.229 1.00 68.94 116 GLU A CA 1
ATOM 926 C C . GLU A 1 116 ? -11.007 -1.633 -2.361 1.00 68.94 116 GLU A C 1
ATOM 928 O O . GLU A 1 116 ? -10.401 -0.770 -3.003 1.00 68.94 116 GLU A O 1
ATOM 933 N N . ARG A 1 117 ? -10.380 -2.677 -1.806 1.00 64.69 117 ARG A N 1
ATOM 934 C CA . ARG A 1 117 ? -8.950 -2.969 -1.973 1.00 64.69 117 ARG A CA 1
ATOM 935 C C . ARG A 1 117 ? -8.616 -3.229 -3.434 1.00 64.69 117 ARG A C 1
ATOM 937 O O . ARG A 1 117 ? -7.736 -2.564 -3.976 1.00 64.69 117 ARG A O 1
ATOM 944 N N . ARG A 1 118 ? -9.375 -4.114 -4.090 1.00 59.31 118 ARG A N 1
ATOM 945 C CA . ARG A 1 118 ? -9.244 -4.384 -5.530 1.00 59.31 118 ARG A CA 1
ATOM 946 C C . ARG A 1 118 ? -9.443 -3.116 -6.340 1.00 59.31 118 ARG A C 1
ATOM 948 O O . ARG A 1 118 ? -8.586 -2.786 -7.142 1.00 59.31 118 ARG A O 1
ATOM 955 N N . LYS A 1 119 ? -10.483 -2.324 -6.051 1.00 62.41 119 LYS A N 1
ATOM 956 C CA . LYS A 1 119 ? -10.673 -1.016 -6.694 1.00 62.41 119 LYS A CA 1
ATOM 957 C C . LYS A 1 119 ? -9.465 -0.104 -6.494 1.00 62.41 119 LYS A C 1
ATOM 959 O O . LYS A 1 119 ? -9.049 0.499 -7.459 1.00 62.41 119 LYS A O 1
ATOM 964 N N . LYS A 1 120 ? -8.851 0.002 -5.313 1.00 58.41 120 LYS A N 1
ATOM 965 C CA . LYS A 1 120 ? -7.657 0.854 -5.106 1.00 58.41 120 LYS A CA 1
ATOM 966 C C . LYS A 1 120 ? -6.393 0.322 -5.795 1.00 58.41 120 LYS A C 1
ATOM 968 O O . LYS A 1 120 ? -5.591 1.123 -6.269 1.00 58.41 120 LYS A O 1
ATOM 973 N N . GLU A 1 121 ? -6.208 -0.994 -5.855 1.00 55.22 121 GLU A N 1
ATOM 974 C CA . GLU A 1 121 ? -5.091 -1.632 -6.569 1.00 55.22 121 GLU A CA 1
ATOM 975 C C . GLU A 1 121 ? -5.281 -1.544 -8.107 1.00 55.22 121 GLU A C 1
ATOM 977 O O . GLU A 1 121 ? -4.318 -1.305 -8.849 1.00 55.22 121 GLU A O 1
ATOM 982 N N . ASP A 1 122 ? -6.535 -1.575 -8.577 1.00 53.00 122 ASP A N 1
ATOM 983 C CA . ASP A 1 122 ? -6.934 -1.575 -9.992 1.00 53.00 122 ASP A CA 1
ATOM 984 C C . ASP A 1 122 ? -7.470 -0.245 -10.551 1.00 53.00 122 ASP A C 1
ATOM 986 O O . ASP A 1 122 ? -7.685 -0.162 -11.755 1.00 53.00 122 ASP A O 1
ATOM 990 N N . ALA A 1 123 ? -7.626 0.818 -9.753 1.00 51.91 123 ALA A N 1
ATOM 991 C CA . ALA A 1 123 ? -8.376 2.042 -10.121 1.00 51.91 123 ALA A CA 1
ATOM 992 C C . ALA A 1 123 ? -7.779 2.905 -11.244 1.00 51.91 123 ALA A C 1
ATOM 994 O O . ALA A 1 123 ? -8.341 3.945 -11.578 1.00 51.91 123 ALA A O 1
ATOM 995 N N . GLY A 1 124 ? -6.651 2.519 -11.825 1.00 63.09 124 GLY A N 1
ATOM 996 C CA . GLY A 1 124 ? -6.124 3.204 -12.996 1.00 63.09 124 GLY A CA 1
ATOM 997 C C . GLY A 1 124 ? -5.981 2.209 -14.122 1.00 63.09 124 GLY A C 1
ATOM 998 O O . GLY A 1 124 ? -5.258 1.220 -13.960 1.00 63.09 124 GLY A O 1
ATOM 999 N N . ASP A 1 125 ? -6.634 2.519 -15.238 1.00 80.00 125 ASP A N 1
ATOM 1000 C CA . ASP A 1 125 ? -6.308 1.963 -16.542 1.00 80.00 125 ASP A CA 1
ATOM 1001 C C . ASP A 1 125 ? -4.767 1.965 -16.725 1.00 80.00 125 ASP A C 1
ATOM 1003 O O . ASP A 1 125 ? -4.110 2.971 -16.403 1.00 80.00 125 ASP A O 1
ATOM 1007 N N . PRO A 1 126 ? -4.156 0.839 -17.146 1.00 86.06 126 PRO A N 1
ATOM 1008 C CA . PRO A 1 126 ? -2.707 0.720 -17.286 1.00 86.06 126 PRO A CA 1
ATOM 1009 C C . PRO A 1 126 ? -2.095 1.841 -18.127 1.00 86.06 126 PRO A C 1
ATOM 1011 O O . PRO A 1 126 ? -1.030 2.354 -17.769 1.00 86.06 126 PRO A O 1
ATOM 1014 N N . MET A 1 127 ? -2.787 2.276 -19.186 1.00 89.44 127 MET A N 1
ATOM 1015 C CA . MET A 1 127 ? -2.328 3.372 -20.038 1.00 89.44 127 MET A CA 1
ATOM 1016 C C . MET A 1 127 ? -2.260 4.688 -19.265 1.00 89.44 127 MET A C 1
ATOM 1018 O O . MET A 1 127 ? -1.224 5.351 -19.258 1.00 89.44 127 MET A O 1
ATOM 1022 N N . THR A 1 128 ? -3.312 5.031 -18.526 1.00 87.25 128 THR A N 1
ATOM 1023 C CA . THR A 1 128 ? -3.340 6.215 -17.658 1.00 87.25 128 THR A CA 1
ATOM 1024 C C . THR A 1 128 ? -2.188 6.193 -16.652 1.00 87.25 128 THR A C 1
ATOM 1026 O O . THR A 1 128 ? -1.492 7.193 -16.480 1.00 87.25 128 THR A O 1
ATOM 1029 N N . LYS A 1 129 ? -1.924 5.042 -16.019 1.00 87.88 129 LYS A N 1
ATOM 1030 C CA . LYS A 1 129 ? -0.793 4.885 -15.088 1.00 87.88 129 LYS A CA 1
ATOM 1031 C C . LYS A 1 129 ? 0.545 5.124 -15.789 1.00 87.88 129 LYS A C 1
ATOM 1033 O O . LYS A 1 129 ? 1.368 5.865 -15.253 1.00 87.88 129 LYS A O 1
ATOM 1038 N N . LEU A 1 130 ? 0.750 4.556 -16.979 1.00 92.19 130 LEU A N 1
ATOM 1039 C CA . LEU A 1 130 ? 1.982 4.733 -17.749 1.00 92.19 130 LEU A CA 1
ATOM 1040 C C . LEU A 1 130 ? 2.197 6.201 -18.142 1.00 92.19 130 LEU A C 1
ATOM 1042 O O . LEU A 1 130 ? 3.286 6.728 -17.928 1.00 92.19 130 LEU A O 1
ATOM 1046 N N . LEU A 1 131 ? 1.154 6.888 -18.619 1.00 89.88 131 LEU A N 1
ATOM 1047 C CA . LEU A 1 131 ? 1.207 8.302 -19.017 1.00 89.88 131 LEU A CA 1
ATOM 1048 C C . LEU A 1 131 ? 1.602 9.249 -17.870 1.00 89.88 131 LEU A C 1
ATOM 1050 O O . LEU A 1 131 ? 2.149 10.323 -18.116 1.00 89.88 131 LEU A O 1
ATOM 1054 N N . THR A 1 132 ? 1.375 8.868 -16.608 1.00 88.94 132 THR A N 1
ATOM 1055 C CA . THR A 1 132 ? 1.824 9.668 -15.451 1.00 88.94 132 THR A CA 1
ATOM 1056 C C . THR A 1 132 ? 3.311 9.515 -15.122 1.00 88.94 132 THR A C 1
ATOM 1058 O O . THR A 1 132 ? 3.854 10.306 -14.342 1.00 88.94 132 THR A O 1
ATOM 1061 N N . VAL A 1 133 ? 3.998 8.524 -15.698 1.00 91.06 133 VAL A N 1
ATOM 1062 C CA . VAL A 1 133 ? 5.420 8.279 -15.443 1.00 91.06 133 VAL A CA 1
ATOM 1063 C C . VAL A 1 133 ? 6.256 9.293 -16.224 1.00 91.06 133 VAL A C 1
ATOM 1065 O O . VAL A 1 133 ? 6.474 9.156 -17.421 1.00 91.06 133 VAL A O 1
ATOM 1068 N N . LYS A 1 134 ? 6.757 10.317 -15.522 1.00 88.25 134 LYS A N 1
ATOM 1069 C CA . LYS A 1 134 ? 7.628 11.361 -16.101 1.00 88.25 134 LYS A CA 1
ATOM 1070 C C . LYS A 1 134 ? 9.121 11.027 -16.046 1.00 88.25 134 LYS A C 1
ATOM 1072 O O . LYS A 1 134 ? 9.932 11.725 -16.643 1.00 88.25 134 LYS A O 1
ATOM 1077 N N . ASP A 1 135 ? 9.498 10.014 -15.272 1.00 92.06 135 ASP A N 1
ATOM 1078 C CA . ASP A 1 135 ? 10.897 9.642 -15.068 1.00 92.06 135 ASP A CA 1
ATOM 1079 C C . ASP A 1 135 ? 11.366 8.718 -16.195 1.00 92.06 135 ASP A C 1
ATOM 1081 O O . ASP A 1 135 ? 10.914 7.577 -16.301 1.00 92.06 135 ASP A O 1
ATOM 1085 N N . GLU A 1 136 ? 12.294 9.203 -17.017 1.00 92.56 136 GLU A N 1
ATOM 1086 C CA . GLU A 1 136 ? 12.840 8.463 -18.156 1.00 92.56 136 GLU A CA 1
ATOM 1087 C C . GLU A 1 136 ? 13.472 7.126 -17.741 1.00 92.56 136 GLU A C 1
ATOM 1089 O O . GLU A 1 136 ? 13.245 6.106 -18.390 1.00 92.56 136 GLU A O 1
ATOM 1094 N N . LYS A 1 137 ? 14.198 7.080 -16.613 1.00 93.12 137 LYS A N 1
ATOM 1095 C CA . LYS A 1 137 ? 14.818 5.835 -16.132 1.00 93.12 137 LYS A CA 1
ATOM 1096 C C . LYS A 1 137 ? 13.751 4.846 -15.648 1.00 93.12 137 LYS A C 1
ATOM 1098 O O . LYS A 1 137 ? 13.946 3.638 -15.760 1.00 93.12 137 LYS A O 1
ATOM 1103 N N . ALA A 1 138 ? 12.620 5.330 -15.127 1.00 94.19 138 ALA A N 1
ATOM 1104 C CA . ALA A 1 138 ? 11.486 4.476 -14.769 1.00 94.19 138 ALA A CA 1
ATOM 1105 C C . ALA A 1 138 ? 10.764 3.930 -16.012 1.00 94.19 138 ALA A C 1
ATOM 1107 O O . ALA A 1 138 ? 10.489 2.732 -16.064 1.00 94.19 138 ALA A O 1
ATOM 1108 N N . LEU A 1 139 ? 10.528 4.772 -17.027 1.00 95.50 139 LEU A N 1
ATOM 1109 C CA . LEU A 1 139 ? 9.997 4.337 -18.325 1.00 95.50 139 LEU A CA 1
ATOM 1110 C C . LEU A 1 139 ? 10.912 3.297 -18.972 1.00 95.50 139 LEU A C 1
ATOM 1112 O O . LEU A 1 139 ? 10.437 2.280 -19.467 1.00 95.50 139 LEU A O 1
ATOM 1116 N N . PHE A 1 140 ? 12.227 3.496 -18.897 1.00 95.06 140 PHE A N 1
ATOM 1117 C CA . PHE A 1 140 ? 13.196 2.546 -19.426 1.00 95.06 140 PHE A CA 1
ATOM 1118 C C . PHE A 1 140 ? 13.031 1.176 -18.759 1.00 95.06 140 PHE A C 1
ATOM 1120 O O . PHE A 1 140 ? 12.906 0.168 -19.449 1.00 95.06 140 PHE A O 1
ATOM 1127 N N . ILE A 1 141 ? 12.944 1.140 -17.424 1.00 95.50 141 ILE A N 1
ATOM 1128 C CA . ILE A 1 141 ? 12.698 -0.095 -16.666 1.00 95.50 141 ILE A CA 1
ATOM 1129 C C . ILE A 1 141 ? 11.370 -0.751 -17.076 1.00 95.50 141 ILE A C 1
ATOM 1131 O O . ILE A 1 141 ? 11.325 -1.971 -17.230 1.00 95.50 141 ILE A O 1
ATOM 1135 N N . PHE A 1 142 ? 10.303 0.032 -17.266 1.00 97.38 142 PHE A N 1
ATOM 1136 C CA . PHE A 1 142 ? 9.020 -0.480 -17.752 1.00 97.38 142 PHE A CA 1
ATOM 1137 C C . PHE A 1 142 ? 9.168 -1.179 -19.108 1.00 97.38 142 PHE A C 1
ATOM 1139 O O . PHE A 1 142 ? 8.773 -2.336 -19.222 1.00 97.38 142 PHE A O 1
ATOM 1146 N N . PHE A 1 143 ? 9.792 -0.533 -20.099 1.00 96.50 143 PHE A N 1
ATOM 1147 C CA . PHE A 1 143 ? 9.984 -1.128 -21.427 1.00 96.50 143 PHE A CA 1
ATOM 1148 C C . PHE A 1 143 ? 10.886 -2.367 -21.387 1.00 96.50 143 PHE A C 1
ATOM 1150 O O . PHE A 1 143 ? 10.588 -3.345 -22.064 1.00 96.50 143 PHE A O 1
ATOM 1157 N N . GLN A 1 144 ? 11.929 -2.383 -20.546 1.00 95.75 144 GLN A N 1
ATOM 1158 C CA . GLN A 1 144 ? 12.751 -3.584 -20.359 1.00 95.75 144 GLN A CA 1
ATOM 1159 C C . GLN A 1 144 ? 11.931 -4.760 -19.807 1.00 95.75 144 GLN A C 1
ATOM 1161 O O . GLN A 1 144 ? 12.086 -5.879 -20.289 1.00 95.75 144 GLN A O 1
ATOM 1166 N N . TYR A 1 145 ? 11.048 -4.537 -18.827 1.00 96.69 145 TYR A N 1
ATOM 1167 C CA . TYR A 1 145 ? 10.168 -5.604 -18.338 1.00 96.69 145 TYR A CA 1
ATOM 1168 C C . TYR A 1 145 ? 9.076 -5.978 -19.344 1.00 96.69 145 TYR A C 1
ATOM 1170 O O . TYR A 1 145 ? 8.785 -7.159 -19.485 1.00 96.69 145 TYR A O 1
ATOM 1178 N N . TYR A 1 146 ? 8.487 -5.018 -20.059 1.00 96.50 146 TYR A N 1
ATOM 1179 C CA . TYR A 1 146 ? 7.452 -5.291 -21.061 1.00 96.50 146 TYR A CA 1
ATOM 1180 C C . TYR A 1 146 ? 7.995 -6.148 -22.212 1.00 96.50 146 TYR A C 1
ATOM 1182 O O . TYR A 1 146 ? 7.426 -7.201 -22.502 1.00 96.50 146 TYR A O 1
ATOM 1190 N N . ASP A 1 147 ? 9.129 -5.752 -22.802 1.00 94.31 147 ASP A N 1
ATOM 1191 C CA . ASP A 1 147 ? 9.805 -6.522 -23.852 1.00 94.31 147 ASP A CA 1
ATOM 1192 C C . ASP A 1 147 ? 10.214 -7.912 -23.313 1.00 94.31 147 ASP A C 1
ATOM 1194 O O . ASP A 1 147 ? 9.967 -8.934 -23.959 1.00 94.31 147 ASP A O 1
ATOM 1198 N N . GLY A 1 148 ? 10.727 -7.961 -22.077 1.00 93.75 148 GLY A N 1
ATOM 1199 C CA . GLY A 1 148 ? 11.047 -9.178 -21.322 1.00 93.75 148 GLY A CA 1
ATOM 1200 C C . GLY A 1 148 ? 9.910 -10.176 -21.228 1.00 93.75 148 GLY A C 1
ATOM 1201 O O . GLY A 1 148 ? 10.041 -11.335 -21.623 1.00 93.75 148 GLY A O 1
ATOM 1202 N N . ILE A 1 149 ? 8.770 -9.727 -20.721 1.00 94.06 149 ILE A N 1
ATOM 1203 C CA . ILE A 1 149 ? 7.603 -10.577 -20.502 1.00 94.06 149 ILE A CA 1
ATOM 1204 C C . ILE A 1 149 ? 7.013 -11.003 -21.852 1.00 94.06 149 ILE A C 1
ATOM 1206 O O . ILE A 1 149 ? 6.789 -12.194 -22.077 1.00 94.06 149 ILE A O 1
ATOM 1210 N N . LYS A 1 150 ? 6.836 -10.059 -22.788 1.00 94.69 150 LYS A N 1
ATOM 1211 C CA . LYS A 1 150 ? 6.243 -10.314 -24.110 1.00 94.69 150 LYS A CA 1
ATOM 1212 C C . LYS A 1 150 ? 7.056 -11.306 -24.940 1.00 94.69 150 LYS A C 1
ATOM 1214 O O . LYS A 1 150 ? 6.487 -12.147 -25.632 1.00 94.69 150 LYS A O 1
ATOM 1219 N N . THR A 1 151 ? 8.383 -11.227 -24.872 1.00 91.62 151 THR A N 1
ATOM 1220 C CA . THR A 1 151 ? 9.285 -12.082 -25.660 1.00 91.62 151 THR A CA 1
ATOM 1221 C C . THR A 1 151 ? 9.768 -13.324 -24.909 1.00 91.62 151 THR A C 1
ATOM 1223 O O . THR A 1 151 ? 10.578 -14.081 -25.446 1.00 91.62 151 THR A O 1
ATOM 1226 N N . LYS A 1 152 ? 9.279 -13.557 -23.680 1.00 87.00 152 LYS A N 1
ATOM 1227 C CA . LYS A 1 152 ? 9.752 -14.618 -22.772 1.00 87.00 152 LYS A CA 1
ATOM 1228 C C . LYS A 1 152 ? 11.267 -14.552 -22.515 1.00 87.00 152 LYS A C 1
ATOM 1230 O O . LYS A 1 152 ? 11.940 -15.577 -22.434 1.00 87.00 152 LYS A O 1
ATOM 1235 N N . GLY A 1 153 ? 11.797 -13.337 -22.397 1.00 82.94 153 GLY A N 1
ATOM 1236 C CA . GLY A 1 153 ? 13.187 -13.056 -22.046 1.00 82.94 153 GLY A CA 1
ATOM 1237 C C . GLY A 1 153 ? 14.170 -13.040 -23.216 1.00 82.94 153 GLY A C 1
ATOM 1238 O O . GLY A 1 153 ? 15.371 -13.027 -22.962 1.00 82.94 153 GLY A O 1
ATOM 1239 N N . LYS A 1 154 ? 13.703 -13.045 -24.475 1.00 85.44 154 LYS A N 1
ATOM 1240 C CA . LYS A 1 154 ? 14.587 -12.863 -25.647 1.00 85.44 154 LYS A CA 1
ATOM 1241 C C . LYS A 1 154 ? 15.084 -11.423 -25.776 1.00 85.44 154 LYS A C 1
ATOM 1243 O O . LYS A 1 154 ? 16.189 -11.192 -26.251 1.00 85.44 154 LYS A O 1
ATOM 1248 N N . GLU A 1 155 ? 14.274 -10.469 -25.340 1.00 86.56 155 GLU A N 1
ATOM 1249 C CA . GLU A 1 155 ? 14.612 -9.053 -25.256 1.00 86.56 155 GLU A CA 1
ATOM 1250 C C . GLU A 1 155 ? 14.306 -8.544 -23.851 1.00 86.56 155 GLU A C 1
ATOM 1252 O O . GLU A 1 155 ? 13.398 -9.050 -23.209 1.00 86.56 155 GLU A O 1
ATOM 1257 N N . GLY A 1 156 ? 15.025 -7.531 -23.371 1.00 90.31 156 GLY A N 1
ATOM 1258 C CA . GLY A 1 156 ? 14.717 -6.900 -22.088 1.00 90.31 156 GLY A CA 1
ATOM 1259 C C . GLY A 1 156 ? 15.071 -7.732 -20.849 1.00 90.31 156 GLY A C 1
ATOM 1260 O O . GLY A 1 156 ? 15.949 -8.594 -20.872 1.00 90.31 156 GLY A O 1
ATOM 1261 N N . PHE A 1 157 ? 14.408 -7.438 -19.730 1.00 92.00 157 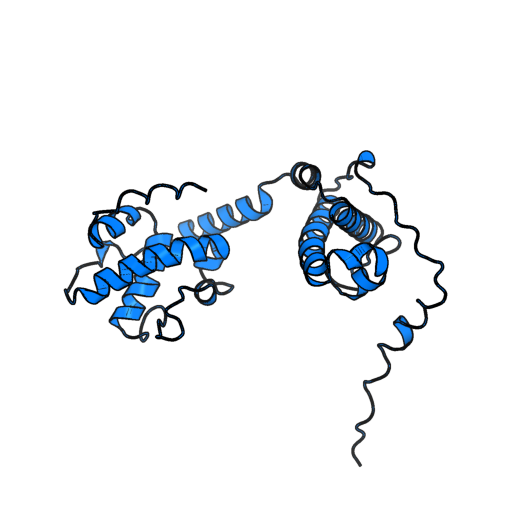PHE A N 1
ATOM 1262 C CA . PHE A 1 157 ? 14.621 -8.119 -18.453 1.00 92.00 157 PHE A CA 1
ATOM 1263 C C . PHE A 1 157 ? 13.840 -9.431 -18.386 1.00 92.00 157 PHE A C 1
ATOM 1265 O O . PHE A 1 157 ? 12.612 -9.445 -18.446 1.00 92.00 157 PHE A O 1
ATOM 1272 N N . SER A 1 158 ? 14.553 -10.541 -18.198 1.00 89.31 158 SER A N 1
ATOM 1273 C CA . SER A 1 158 ? 13.955 -11.872 -18.135 1.00 89.31 158 SER A CA 1
ATOM 1274 C C . SER A 1 158 ? 13.566 -12.256 -16.709 1.00 89.31 158 SER A C 1
ATOM 1276 O O . SER A 1 158 ? 14.418 -12.379 -15.828 1.00 89.31 158 SER A O 1
ATOM 1278 N N . LEU A 1 159 ? 12.281 -12.551 -16.500 1.00 85.38 159 LEU A N 1
ATOM 1279 C CA . LEU A 1 159 ? 11.792 -13.071 -15.217 1.00 85.38 159 LEU A CA 1
ATOM 1280 C C . LEU A 1 159 ? 12.261 -14.502 -14.920 1.00 85.38 159 LEU A C 1
ATOM 1282 O O . LEU A 1 159 ? 12.225 -14.917 -13.767 1.00 85.38 159 LEU A O 1
ATOM 1286 N N . ASN A 1 160 ? 12.774 -15.220 -15.926 1.00 83.19 160 ASN A N 1
ATOM 1287 C CA . ASN A 1 160 ? 13.437 -16.512 -15.723 1.00 83.19 160 ASN A CA 1
ATOM 1288 C C . ASN A 1 160 ? 14.822 -16.354 -15.079 1.00 83.19 160 ASN A C 1
ATOM 1290 O O . ASN A 1 160 ? 15.333 -17.297 -14.485 1.00 83.19 160 ASN A O 1
ATOM 1294 N N . VAL A 1 161 ? 15.442 -15.175 -15.219 1.00 76.50 161 VAL A N 1
ATOM 1295 C CA . VAL A 1 161 ? 16.755 -14.868 -14.639 1.00 76.50 161 VAL A CA 1
ATOM 1296 C C . VAL A 1 161 ? 16.588 -14.265 -13.251 1.00 76.50 161 VAL A C 1
ATOM 1298 O O . VAL A 1 161 ? 17.269 -14.679 -12.315 1.00 76.50 161 VAL A O 1
ATOM 1301 N N . ALA A 1 162 ? 15.698 -13.279 -13.094 1.00 84.31 162 ALA A N 1
ATOM 1302 C CA . ALA A 1 162 ? 15.454 -12.683 -11.790 1.00 84.31 162 ALA A CA 1
ATOM 1303 C C . ALA A 1 162 ? 14.083 -12.009 -11.643 1.00 84.31 162 ALA A C 1
ATOM 1305 O O . ALA A 1 162 ? 13.476 -11.526 -12.594 1.00 84.31 162 ALA A O 1
ATOM 1306 N N . ASN A 1 163 ? 13.632 -11.889 -10.393 1.00 88.94 163 ASN A N 1
ATOM 1307 C CA . ASN A 1 163 ? 12.388 -11.204 -10.043 1.00 88.94 163 ASN A CA 1
ATOM 1308 C C . ASN A 1 163 ? 12.484 -9.670 -10.165 1.00 88.94 163 ASN A C 1
ATOM 1310 O O . ASN A 1 163 ? 13.571 -9.080 -10.180 1.00 88.94 163 ASN A O 1
ATOM 1314 N N . PHE A 1 164 ? 11.324 -9.002 -10.157 1.00 90.06 164 PHE A N 1
ATOM 1315 C CA . PHE A 1 164 ? 11.235 -7.541 -10.186 1.00 90.06 164 PHE A CA 1
ATOM 1316 C C . PHE A 1 164 ? 12.071 -6.870 -9.086 1.00 90.06 164 PHE A C 1
ATOM 1318 O O . PHE A 1 164 ? 11.877 -7.090 -7.885 1.00 90.06 164 PHE A O 1
ATOM 1325 N N . GLY A 1 165 ? 12.969 -5.981 -9.509 1.00 85.25 165 GLY A N 1
ATOM 1326 C CA . GLY A 1 165 ? 13.856 -5.239 -8.613 1.00 85.25 165 GLY A CA 1
ATOM 1327 C C . GLY A 1 165 ? 15.060 -6.037 -8.127 1.00 85.25 165 GLY A C 1
ATOM 1328 O O . GLY A 1 165 ? 15.657 -5.659 -7.126 1.00 85.25 165 GLY A O 1
ATOM 1329 N N . SER A 1 166 ? 15.424 -7.126 -8.802 1.00 87.69 166 SER A N 1
ATOM 1330 C CA . SER A 1 166 ? 16.693 -7.804 -8.551 1.00 87.69 166 SER A CA 1
ATOM 1331 C C . SER A 1 166 ? 17.895 -6.932 -8.924 1.00 87.69 166 SER A C 1
ATOM 1333 O O . SER A 1 166 ? 17.894 -6.249 -9.951 1.00 87.69 166 SER A O 1
ATOM 1335 N N . VAL A 1 167 ? 18.957 -7.021 -8.121 1.00 81.62 167 VAL A N 1
ATOM 1336 C CA . VAL A 1 167 ? 20.277 -6.445 -8.428 1.00 81.62 167 VAL A CA 1
ATOM 1337 C C . VAL A 1 167 ? 20.899 -7.048 -9.689 1.00 81.62 167 VAL A C 1
ATOM 1339 O O . VAL A 1 167 ? 21.689 -6.375 -10.338 1.00 81.62 167 VAL A O 1
ATOM 1342 N N . ALA A 1 168 ? 20.488 -8.253 -10.098 1.00 83.81 168 ALA A N 1
ATOM 1343 C CA . ALA A 1 168 ? 20.911 -8.834 -11.372 1.00 83.81 168 ALA A CA 1
ATOM 1344 C C . ALA A 1 168 ? 20.458 -7.974 -12.567 1.00 83.81 168 ALA A C 1
ATOM 1346 O O . ALA A 1 168 ? 21.258 -7.670 -13.443 1.00 83.81 168 ALA A O 1
ATOM 1347 N N . HIS A 1 169 ? 19.208 -7.495 -12.567 1.00 87.00 169 HIS A N 1
ATOM 1348 C CA . HIS A 1 169 ? 18.706 -6.596 -13.616 1.00 87.00 169 HIS A CA 1
ATOM 1349 C C . HIS A 1 169 ? 19.344 -5.206 -13.553 1.00 87.00 169 HIS A C 1
ATOM 1351 O O . HIS A 1 169 ? 19.606 -4.595 -14.587 1.00 87.00 169 HIS A O 1
ATOM 1357 N N . LEU A 1 170 ? 19.634 -4.715 -12.344 1.00 86.31 170 LEU A N 1
ATOM 1358 C CA . LEU A 1 170 ? 20.400 -3.481 -12.159 1.00 86.31 170 LEU A CA 1
ATOM 1359 C C . LEU A 1 170 ? 21.804 -3.606 -12.770 1.00 86.31 170 LEU A C 1
ATOM 1361 O O . LEU A 1 170 ? 22.267 -2.684 -13.440 1.00 86.31 170 LEU A O 1
ATOM 1365 N N . GLY A 1 171 ? 22.450 -4.756 -12.562 1.00 82.25 171 GLY A N 1
ATOM 1366 C CA . GLY A 1 171 ? 23.800 -5.070 -13.028 1.00 82.25 171 GLY A CA 1
ATOM 1367 C C . GLY A 1 171 ? 23.959 -5.137 -14.547 1.00 82.25 171 GLY A C 1
ATOM 1368 O O . GLY A 1 171 ? 25.085 -5.068 -15.022 1.00 82.25 171 GLY A O 1
ATOM 1369 N N . ILE A 1 172 ? 22.863 -5.192 -15.313 1.00 84.44 172 ILE A N 1
ATOM 1370 C CA . ILE A 1 172 ? 22.895 -5.080 -16.782 1.00 84.44 172 ILE A CA 1
ATOM 1371 C C . ILE A 1 172 ? 23.215 -3.636 -17.208 1.00 84.44 172 ILE A C 1
ATOM 1373 O O . ILE A 1 172 ? 23.862 -3.411 -18.229 1.00 84.44 172 ILE A O 1
ATOM 1377 N N . TYR A 1 173 ? 22.800 -2.644 -16.408 1.00 84.75 173 TYR A N 1
ATOM 1378 C CA . TYR A 1 173 ? 22.978 -1.217 -16.699 1.00 84.75 173 TYR A CA 1
ATOM 1379 C C . TYR A 1 173 ? 23.536 -0.440 -15.488 1.00 84.75 173 TYR A C 1
ATOM 1381 O O . TYR A 1 173 ? 22.923 0.536 -15.034 1.00 84.75 173 TYR A O 1
ATOM 1389 N N . PRO A 1 174 ? 24.711 -0.819 -14.952 1.00 77.75 174 PRO A N 1
ATOM 1390 C CA . PRO A 1 174 ? 25.198 -0.301 -13.676 1.00 77.75 174 PRO A CA 1
ATOM 1391 C C . PRO A 1 174 ? 25.473 1.209 -13.734 1.00 77.75 174 PRO A C 1
ATOM 1393 O O . PRO A 1 174 ? 25.119 1.942 -12.811 1.00 77.75 174 PRO A O 1
ATOM 1396 N N . GLY A 1 175 ? 26.031 1.701 -14.847 1.00 81.69 175 GLY A N 1
ATOM 1397 C CA . GLY A 1 175 ? 26.295 3.128 -15.054 1.00 81.69 175 GLY A CA 1
ATOM 1398 C C . GLY A 1 175 ? 25.026 3.968 -15.226 1.00 81.69 175 GLY A C 1
ATOM 1399 O O . GLY A 1 175 ? 24.945 5.075 -14.702 1.00 81.69 175 GLY A O 1
ATOM 1400 N N . TYR A 1 176 ? 24.001 3.424 -15.888 1.00 84.31 176 TYR A N 1
ATOM 1401 C CA . TYR A 1 176 ? 22.764 4.153 -16.187 1.00 84.31 176 TYR A CA 1
ATOM 1402 C C . TYR A 1 176 ? 21.962 4.484 -14.918 1.00 84.31 176 TYR A C 1
ATOM 1404 O O . TYR A 1 176 ? 21.388 5.570 -14.781 1.00 84.31 176 TYR A O 1
ATOM 1412 N N . PHE A 1 177 ? 21.962 3.571 -13.944 1.00 86.56 177 PHE A N 1
ATOM 1413 C CA . PHE A 1 177 ? 21.202 3.718 -12.701 1.00 86.56 177 PHE A CA 1
ATOM 1414 C C . PHE A 1 177 ? 22.020 4.241 -11.510 1.00 86.56 177 PHE A C 1
ATOM 1416 O O . PHE A 1 177 ? 21.424 4.560 -10.477 1.00 86.56 177 PHE A O 1
ATOM 1423 N N . LYS A 1 178 ? 23.349 4.383 -11.643 1.00 81.94 178 LYS A N 1
ATOM 1424 C CA . LYS A 1 178 ? 24.281 4.725 -10.549 1.00 81.94 178 LYS A CA 1
ATOM 1425 C C . LYS A 1 178 ? 23.822 5.913 -9.698 1.00 81.94 178 LYS A C 1
ATOM 1427 O O . LYS A 1 178 ? 23.771 5.813 -8.479 1.00 81.94 178 LYS A O 1
ATOM 1432 N N . GLU A 1 179 ? 23.417 7.006 -10.339 1.00 84.81 179 GLU A N 1
ATOM 1433 C CA . GLU A 1 179 ? 23.011 8.257 -9.674 1.00 84.81 179 GLU A CA 1
ATOM 1434 C C . GLU A 1 179 ? 21.733 8.136 -8.831 1.00 84.81 179 GLU A C 1
ATOM 1436 O O . GLU A 1 179 ? 21.490 8.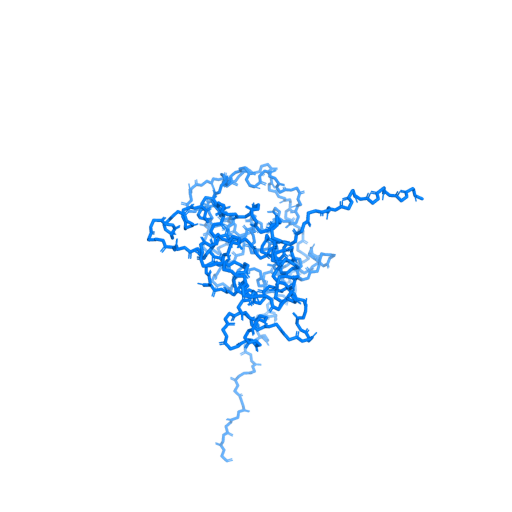948 -7.944 1.00 84.81 179 GLU A O 1
ATOM 1441 N N . ARG A 1 180 ? 20.878 7.148 -9.122 1.00 86.12 180 ARG A N 1
ATOM 1442 C CA . ARG A 1 180 ? 19.613 6.946 -8.402 1.00 86.12 180 ARG A CA 1
ATOM 1443 C C . ARG A 1 180 ? 19.763 6.001 -7.211 1.00 86.12 180 ARG A C 1
ATOM 1445 O O . ARG A 1 180 ? 18.969 6.072 -6.273 1.00 86.12 180 ARG A O 1
ATOM 1452 N N . GLY A 1 181 ? 20.762 5.123 -7.256 1.00 84.69 181 GLY A N 1
ATOM 1453 C CA . GLY A 1 181 ? 21.031 4.124 -6.230 1.00 84.69 181 GLY A CA 1
ATOM 1454 C C . GLY A 1 181 ? 20.134 2.883 -6.303 1.00 84.69 181 GLY A C 1
ATOM 1455 O O . GLY A 1 181 ? 19.039 2.872 -6.871 1.00 84.69 181 GLY A O 1
ATOM 1456 N N . GLU A 1 182 ? 20.607 1.812 -5.671 1.00 87.12 182 GLU A N 1
ATOM 1457 C CA . GLU A 1 182 ? 19.980 0.489 -5.701 1.00 87.12 182 GLU A CA 1
ATOM 1458 C C . GLU A 1 182 ? 18.568 0.479 -5.097 1.00 87.12 182 GLU A C 1
ATOM 1460 O O . GLU A 1 182 ? 17.638 -0.073 -5.682 1.00 87.12 182 GLU A O 1
ATOM 1465 N N . ASN A 1 183 ? 18.369 1.144 -3.956 1.00 88.50 183 ASN A N 1
ATOM 1466 C CA . ASN A 1 183 ? 17.064 1.191 -3.289 1.00 88.50 183 ASN A CA 1
ATOM 1467 C C . ASN A 1 183 ? 15.981 1.850 -4.154 1.00 88.50 183 ASN A C 1
ATOM 1469 O O . ASN A 1 183 ? 14.821 1.423 -4.136 1.00 88.50 183 ASN A O 1
ATOM 1473 N N . TRP A 1 184 ? 16.349 2.873 -4.932 1.00 92.25 184 TRP A N 1
ATOM 1474 C CA . TRP A 1 184 ? 15.445 3.472 -5.910 1.00 92.25 184 TRP A CA 1
ATOM 1475 C C . TRP A 1 184 ? 15.085 2.452 -6.992 1.00 92.25 184 TRP A C 1
ATOM 1477 O O . TRP A 1 184 ? 13.897 2.233 -7.237 1.00 92.25 184 TRP A O 1
ATOM 1487 N N . PHE A 1 185 ? 16.083 1.764 -7.560 1.00 92.31 185 PHE A N 1
ATOM 1488 C CA . PHE A 1 185 ? 15.868 0.771 -8.612 1.00 92.31 185 PHE A CA 1
ATOM 1489 C C . PHE A 1 185 ? 14.965 -0.370 -8.141 1.00 92.31 185 PHE A C 1
ATOM 1491 O O . PHE A 1 185 ? 14.003 -0.709 -8.830 1.00 92.31 185 PHE A O 1
ATOM 1498 N N . ARG A 1 186 ? 15.215 -0.927 -6.947 1.00 89.88 186 ARG A N 1
ATOM 1499 C CA . ARG A 1 186 ? 14.407 -2.010 -6.360 1.00 89.88 186 ARG A CA 1
ATOM 1500 C C . ARG A 1 186 ? 12.932 -1.621 -6.262 1.00 89.88 186 ARG A C 1
ATOM 1502 O O . ARG A 1 186 ? 12.058 -2.400 -6.637 1.00 89.88 186 ARG A O 1
ATOM 1509 N N . ARG A 1 187 ? 12.642 -0.414 -5.762 1.00 91.12 187 ARG A N 1
ATOM 1510 C CA . ARG A 1 187 ? 11.266 0.077 -5.604 1.00 91.12 187 ARG A CA 1
ATOM 1511 C C . ARG A 1 187 ? 10.603 0.349 -6.952 1.00 91.12 187 ARG A C 1
ATOM 1513 O O . ARG A 1 187 ? 9.489 -0.114 -7.172 1.00 91.12 187 ARG A O 1
ATOM 1520 N N . VAL A 1 188 ? 11.276 1.081 -7.839 1.00 92.38 188 VAL A N 1
ATOM 1521 C CA . VAL A 1 188 ? 10.724 1.464 -9.148 1.00 92.38 188 VAL A CA 1
ATOM 1522 C C . VAL A 1 188 ? 10.509 0.238 -10.027 1.00 92.38 188 VAL A C 1
ATOM 1524 O O . VAL A 1 188 ? 9.434 0.090 -10.596 1.00 92.38 188 VAL A O 1
ATOM 1527 N N . SER A 1 189 ? 11.457 -0.699 -10.046 1.00 93.50 189 SER A N 1
ATOM 1528 C CA . SER A 1 189 ? 11.333 -1.955 -10.791 1.00 93.50 189 SER A CA 1
ATOM 1529 C C . SER A 1 189 ? 10.134 -2.792 -10.380 1.00 93.50 189 SER A C 1
ATOM 1531 O O . SER A 1 189 ? 9.493 -3.379 -11.240 1.00 93.50 189 SER A O 1
ATOM 1533 N N . LYS A 1 190 ? 9.787 -2.835 -9.089 1.00 92.69 190 LYS A N 1
ATOM 1534 C CA . LYS A 1 190 ? 8.582 -3.547 -8.639 1.00 92.69 190 LYS A CA 1
ATOM 1535 C C . LYS A 1 190 ? 7.303 -2.916 -9.179 1.00 92.69 190 LYS A C 1
ATOM 1537 O O . LYS A 1 190 ? 6.383 -3.638 -9.539 1.00 92.69 190 LYS A O 1
ATOM 1542 N N . VAL A 1 191 ? 7.239 -1.586 -9.222 1.00 91.12 191 VAL A N 1
ATOM 1543 C CA . VAL A 1 191 ? 6.059 -0.869 -9.726 1.00 91.12 191 VAL A CA 1
ATOM 1544 C C . VAL A 1 191 ? 5.969 -0.991 -11.247 1.00 91.12 191 VAL A C 1
ATOM 1546 O O . VAL A 1 191 ? 4.928 -1.379 -11.766 1.00 91.12 191 VAL A O 1
ATOM 1549 N N . MET A 1 192 ? 7.064 -0.708 -11.953 1.00 96.19 192 MET A N 1
ATOM 1550 C CA . MET A 1 192 ? 7.122 -0.750 -13.415 1.00 96.19 192 MET A CA 1
ATOM 1551 C C . MET A 1 192 ? 6.980 -2.174 -13.960 1.00 96.19 192 MET A C 1
ATOM 1553 O O . MET A 1 192 ? 6.286 -2.369 -14.948 1.00 96.19 192 MET A O 1
ATOM 1557 N N . GLY A 1 193 ? 7.569 -3.171 -13.294 1.00 94.62 193 GLY A N 1
ATOM 1558 C CA . GLY A 1 193 ? 7.439 -4.580 -13.667 1.00 94.62 193 GLY A CA 1
ATOM 1559 C C . GLY A 1 193 ? 6.001 -5.086 -13.565 1.00 94.62 193 GLY A C 1
ATOM 1560 O O . GLY A 1 193 ? 5.492 -5.659 -14.521 1.00 94.62 193 GLY A O 1
ATOM 1561 N N . LYS A 1 194 ? 5.302 -4.775 -12.464 1.00 92.50 194 LYS A N 1
ATOM 1562 C CA . LYS A 1 194 ? 3.868 -5.085 -12.318 1.00 92.50 194 LYS A CA 1
ATOM 1563 C C . LYS A 1 194 ? 2.997 -4.365 -13.347 1.00 92.50 194 LYS A C 1
ATOM 1565 O O . LYS A 1 194 ? 2.012 -4.919 -13.820 1.00 92.50 194 LYS A O 1
ATOM 1570 N N . LEU A 1 195 ? 3.336 -3.118 -13.682 1.00 93.19 195 LEU A N 1
ATOM 1571 C CA . LEU A 1 195 ? 2.626 -2.387 -14.729 1.00 93.19 195 LEU A CA 1
ATOM 1572 C C . LEU A 1 195 ? 2.840 -3.053 -16.096 1.00 93.19 195 LEU A C 1
ATOM 1574 O O . LEU A 1 195 ? 1.872 -3.271 -16.811 1.00 93.19 195 LEU A O 1
ATOM 1578 N N . ALA A 1 196 ? 4.077 -3.427 -16.432 1.00 95.50 196 ALA A N 1
ATOM 1579 C CA . ALA A 1 196 ? 4.414 -4.125 -17.672 1.00 95.50 196 ALA A CA 1
ATOM 1580 C C . ALA A 1 196 ? 3.724 -5.493 -17.790 1.00 95.50 196 ALA A C 1
ATOM 1582 O O . ALA A 1 196 ? 3.184 -5.817 -18.843 1.00 95.50 196 ALA A O 1
ATOM 1583 N N . GLU A 1 197 ? 3.686 -6.261 -16.700 1.00 93.50 197 GLU A N 1
ATOM 1584 C CA . GLU A 1 197 ? 2.956 -7.529 -16.614 1.00 93.50 197 GLU A CA 1
ATOM 1585 C C . GLU A 1 197 ? 1.477 -7.348 -16.961 1.00 93.50 197 GLU A C 1
ATOM 1587 O O . GLU A 1 197 ? 0.937 -8.100 -17.768 1.00 93.50 197 GLU A O 1
ATOM 1592 N N . ARG A 1 198 ? 0.849 -6.289 -16.439 1.00 91.12 198 ARG A N 1
ATOM 1593 C CA . ARG A 1 198 ? -0.541 -5.959 -16.757 1.00 91.12 198 ARG A CA 1
ATOM 1594 C C . ARG A 1 198 ? -0.741 -5.541 -18.213 1.00 91.12 198 ARG A C 1
ATOM 1596 O O . ARG A 1 198 ? -1.711 -5.969 -18.816 1.00 91.12 198 ARG A O 1
ATOM 1603 N N . PHE A 1 199 ? 0.180 -4.780 -18.808 1.00 94.19 199 PHE A N 1
ATOM 1604 C CA . PHE A 1 199 ? 0.120 -4.470 -20.246 1.00 94.19 199 PHE A CA 1
ATOM 1605 C C . PHE A 1 199 ? 0.136 -5.740 -21.102 1.00 94.19 199 PHE A C 1
ATOM 1607 O O . PHE A 1 199 ? -0.654 -5.855 -22.033 1.00 94.19 199 PHE A O 1
ATOM 1614 N N . VAL A 1 200 ? 1.005 -6.704 -20.781 1.00 93.44 200 VAL A N 1
ATOM 1615 C CA . VAL A 1 200 ? 1.060 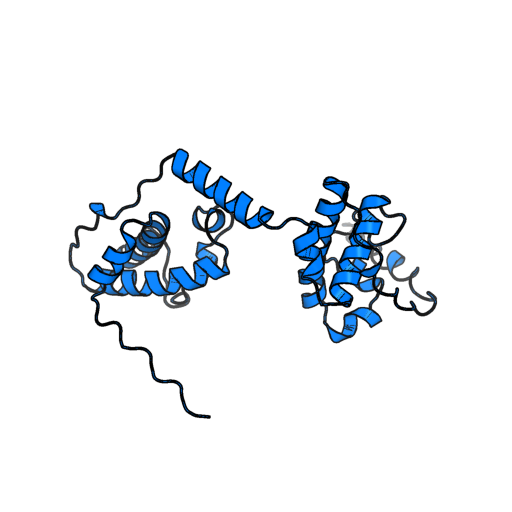-7.971 -21.525 1.00 93.44 200 VAL A CA 1
ATOM 1616 C C . VAL A 1 200 ? -0.189 -8.820 -21.276 1.00 93.44 200 VAL A C 1
ATOM 1618 O O . VAL A 1 200 ? -0.740 -9.355 -22.234 1.00 93.44 200 VAL A O 1
ATOM 1621 N N . ALA A 1 201 ? -0.652 -8.917 -20.027 1.00 88.50 201 ALA A N 1
ATOM 1622 C CA . ALA A 1 201 ? -1.854 -9.670 -19.668 1.00 88.50 201 ALA A CA 1
ATOM 1623 C C . ALA A 1 201 ? -3.120 -9.114 -20.342 1.00 88.50 201 ALA A C 1
ATOM 1625 O O . ALA A 1 201 ? -3.935 -9.883 -20.844 1.00 88.50 201 ALA A O 1
ATOM 1626 N N . ASP A 1 202 ? -3.238 -7.787 -20.412 1.00 90.19 202 ASP A N 1
ATOM 1627 C CA . ASP A 1 202 ? -4.377 -7.087 -21.010 1.00 90.19 202 ASP A CA 1
ATOM 1628 C C . ASP A 1 202 ? -4.234 -6.941 -22.546 1.00 90.19 202 ASP A C 1
ATOM 1630 O O . ASP A 1 202 ? -5.107 -6.376 -23.203 1.00 90.19 202 ASP A O 1
ATOM 1634 N N . GLY A 1 203 ? -3.134 -7.425 -23.144 1.00 90.56 203 GLY A N 1
ATOM 1635 C CA . GLY A 1 203 ? -2.878 -7.328 -24.588 1.00 90.56 203 GLY A CA 1
ATOM 1636 C C . GLY A 1 203 ? -2.629 -5.901 -25.095 1.00 90.56 203 GLY A C 1
ATOM 1637 O O . GLY A 1 203 ? -2.787 -5.624 -26.284 1.00 90.56 203 GLY A O 1
ATOM 1638 N N . ILE A 1 204 ? -2.240 -4.984 -24.209 1.00 90.88 204 ILE A N 1
ATOM 1639 C CA . ILE A 1 204 ? -2.048 -3.562 -24.500 1.00 90.88 204 ILE A CA 1
ATOM 1640 C C . ILE A 1 204 ? -0.615 -3.323 -24.983 1.00 90.88 204 ILE A C 1
ATOM 1642 O O . ILE A 1 204 ? 0.357 -3.662 -24.306 1.00 90.88 204 ILE A O 1
ATOM 1646 N N . ALA A 1 205 ? -0.470 -2.662 -26.133 1.00 94.19 205 ALA A N 1
ATOM 1647 C CA . ALA A 1 205 ? 0.820 -2.156 -26.587 1.00 94.19 205 ALA A CA 1
ATOM 1648 C C . ALA A 1 205 ? 1.099 -0.769 -25.973 1.00 94.19 205 ALA A C 1
ATOM 1650 O O . ALA A 1 205 ? 0.275 0.137 -26.125 1.00 94.19 205 ALA A O 1
ATOM 1651 N N . PRO A 1 206 ? 2.240 -0.562 -25.289 1.00 94.69 206 PRO A N 1
ATOM 1652 C CA . PRO A 1 206 ? 2.625 0.759 -24.822 1.00 94.69 206 PRO A CA 1
ATOM 1653 C C . PRO A 1 206 ? 2.980 1.673 -26.006 1.00 94.69 206 PRO A C 1
ATOM 1655 O O . PRO A 1 206 ? 3.480 1.183 -27.022 1.00 94.69 206 PRO A O 1
ATOM 1658 N N . PRO A 1 207 ? 2.761 2.997 -25.900 1.00 93.19 207 PRO A N 1
ATOM 1659 C CA . PRO A 1 207 ? 3.079 3.919 -26.980 1.00 93.19 207 PRO A CA 1
ATOM 1660 C C . PRO A 1 207 ? 4.587 3.969 -27.221 1.00 93.19 207 PRO A C 1
ATOM 1662 O O . PRO A 1 207 ? 5.358 4.327 -26.331 1.00 93.19 207 PRO A O 1
ATOM 1665 N N . GLU A 1 208 ? 5.014 3.669 -28.445 1.00 91.25 208 GLU A N 1
ATOM 1666 C CA . GLU A 1 208 ? 6.435 3.678 -28.816 1.00 91.25 208 GLU A CA 1
ATOM 1667 C C . GLU A 1 208 ? 7.079 5.067 -28.683 1.00 91.25 208 GLU A C 1
ATOM 1669 O O . GLU A 1 208 ? 8.268 5.184 -28.404 1.00 91.25 208 GLU A O 1
ATOM 1674 N N . THR A 1 209 ? 6.285 6.138 -28.764 1.00 91.38 209 THR A N 1
ATOM 1675 C CA . THR A 1 209 ? 6.735 7.517 -28.509 1.00 91.38 209 THR A CA 1
ATOM 1676 C C . THR A 1 209 ? 7.229 7.747 -27.079 1.00 91.38 209 THR A C 1
ATOM 1678 O O . THR A 1 209 ? 7.981 8.689 -26.843 1.00 91.38 209 THR A O 1
ATOM 1681 N N . MET A 1 210 ? 6.833 6.898 -26.123 1.00 91.19 210 MET A N 1
ATOM 1682 C CA . MET A 1 210 ? 7.293 6.957 -24.734 1.00 91.19 210 MET A CA 1
ATOM 1683 C C . MET A 1 210 ? 8.562 6.136 -24.488 1.00 91.19 210 MET A C 1
ATOM 1685 O O . MET A 1 210 ? 9.102 6.199 -23.382 1.00 91.19 210 MET A O 1
ATOM 1689 N N . ARG A 1 211 ? 9.026 5.342 -25.465 1.00 92.75 211 ARG A N 1
ATOM 1690 C CA . ARG A 1 211 ? 10.176 4.447 -25.308 1.00 92.75 211 ARG A CA 1
ATOM 1691 C C . ARG A 1 211 ? 11.461 5.272 -25.179 1.00 92.75 211 ARG A C 1
ATOM 1693 O O . ARG A 1 211 ? 11.851 5.939 -26.140 1.00 92.75 211 ARG A O 1
ATOM 1700 N N . PRO A 1 212 ? 12.161 5.226 -24.029 1.00 90.50 212 PRO A N 1
ATOM 1701 C CA . PRO A 1 212 ? 13.424 5.937 -23.890 1.00 90.50 212 PRO A CA 1
ATOM 1702 C C . PRO A 1 212 ? 14.485 5.358 -24.815 1.00 90.50 212 PRO A C 1
ATOM 1704 O O . PRO A 1 212 ? 14.480 4.161 -25.131 1.00 90.50 212 PRO A O 1
ATOM 1707 N N . ARG A 1 213 ? 15.444 6.196 -25.210 1.00 84.50 213 ARG A N 1
ATOM 1708 C CA . ARG A 1 213 ? 16.598 5.721 -25.976 1.00 84.50 213 ARG A CA 1
ATOM 1709 C C . ARG A 1 213 ? 17.379 4.727 -25.124 1.00 84.50 213 ARG A C 1
ATOM 1711 O O . ARG A 1 213 ? 17.668 4.991 -23.957 1.00 84.50 213 ARG A O 1
ATOM 1718 N N . ARG A 1 214 ? 17.729 3.576 -25.708 1.00 77.25 214 ARG A N 1
ATOM 1719 C CA . ARG A 1 214 ? 18.576 2.604 -25.011 1.00 77.25 214 ARG A CA 1
ATOM 1720 C C . ARG A 1 214 ? 19.930 3.263 -24.724 1.00 77.25 214 ARG A C 1
ATOM 1722 O O . ARG A 1 214 ? 20.540 3.783 -25.659 1.00 77.25 214 ARG A O 1
ATOM 1729 N N . PRO A 1 215 ? 20.398 3.265 -23.465 1.00 77.81 215 PRO A N 1
ATOM 1730 C CA . PRO A 1 215 ? 21.723 3.765 -23.158 1.00 77.81 215 PRO A CA 1
ATOM 1731 C C . PRO A 1 215 ? 22.757 2.882 -23.853 1.00 77.81 215 PRO A C 1
ATOM 1733 O O . PRO A 1 215 ? 22.611 1.657 -23.895 1.00 77.81 215 PRO A O 1
ATOM 1736 N N . THR A 1 216 ? 23.805 3.503 -24.388 1.00 65.56 216 THR A N 1
ATOM 1737 C CA . THR A 1 216 ? 24.946 2.775 -24.937 1.00 65.56 216 THR A CA 1
ATOM 1738 C C . THR A 1 216 ? 25.579 1.971 -23.809 1.00 65.56 216 THR A C 1
ATOM 1740 O O . THR A 1 216 ? 26.115 2.534 -22.854 1.00 65.56 216 THR A O 1
ATOM 1743 N N . ILE A 1 217 ? 25.489 0.647 -23.895 1.00 59.97 217 ILE A N 1
ATOM 1744 C CA . ILE A 1 217 ? 26.262 -0.235 -23.027 1.00 59.97 217 ILE A CA 1
ATOM 1745 C C . ILE A 1 217 ? 27.686 -0.170 -23.581 1.00 59.97 217 ILE A C 1
ATOM 1747 O O . ILE A 1 217 ? 27.892 -0.469 -24.759 1.00 59.97 217 ILE A O 1
ATOM 1751 N N . ALA A 1 218 ? 28.655 0.281 -22.779 1.00 44.38 218 ALA A N 1
ATOM 1752 C CA . ALA A 1 218 ? 30.060 0.130 -23.150 1.00 44.38 218 ALA A CA 1
ATOM 1753 C C . ALA A 1 218 ? 30.300 -1.351 -23.508 1.00 44.38 218 ALA A C 1
ATOM 1755 O O . ALA A 1 218 ? 29.738 -2.214 -22.825 1.00 44.38 218 ALA A O 1
ATOM 1756 N N . PRO A 1 219 ? 31.035 -1.660 -24.593 1.00 39.75 219 PRO A N 1
ATOM 1757 C CA . PRO A 1 219 ? 31.152 -3.022 -25.095 1.00 39.75 219 PRO A CA 1
ATOM 1758 C C . PRO A 1 219 ? 31.529 -3.988 -23.971 1.00 39.75 219 PRO A C 1
ATOM 1760 O O . PRO A 1 219 ? 32.405 -3.717 -23.153 1.00 39.75 219 PRO A O 1
ATOM 1763 N N . ALA A 1 220 ? 30.787 -5.091 -23.920 1.00 44.88 220 ALA A N 1
ATOM 1764 C CA . ALA A 1 220 ? 30.882 -6.117 -22.902 1.00 44.88 220 ALA A CA 1
ATOM 1765 C C . ALA A 1 220 ? 32.203 -6.884 -23.028 1.00 44.88 220 ALA A C 1
ATOM 1767 O O . ALA A 1 220 ? 32.241 -7.954 -23.627 1.00 44.88 220 ALA A O 1
ATOM 1768 N N . THR A 1 221 ? 33.278 -6.365 -22.444 1.00 37.19 221 THR A N 1
ATOM 1769 C CA . THR A 1 221 ? 34.487 -7.162 -22.196 1.00 37.19 221 THR A CA 1
ATOM 1770 C C . THR A 1 221 ? 34.455 -7.918 -20.867 1.00 37.19 221 THR A C 1
ATOM 1772 O O . THR A 1 221 ? 35.248 -8.832 -20.716 1.00 37.19 221 THR A O 1
ATOM 1775 N N . ASP A 1 222 ? 33.492 -7.672 -19.965 1.00 39.53 222 ASP A N 1
ATOM 1776 C CA . ASP A 1 222 ? 33.499 -8.308 -18.627 1.00 39.53 222 ASP A CA 1
ATOM 1777 C C . ASP A 1 222 ? 32.187 -8.983 -18.169 1.00 39.53 222 ASP A C 1
ATOM 1779 O O . ASP A 1 222 ? 32.112 -9.518 -17.062 1.00 39.53 222 ASP A O 1
ATOM 1783 N N . MET A 1 223 ? 31.126 -9.034 -18.987 1.00 45.25 223 MET A N 1
ATOM 1784 C CA . MET A 1 223 ? 29.821 -9.540 -18.504 1.00 45.25 223 MET A CA 1
ATOM 1785 C C . MET A 1 223 ? 29.639 -11.069 -18.547 1.00 45.25 223 MET A C 1
ATOM 1787 O O . MET A 1 223 ? 28.727 -11.582 -17.902 1.00 45.25 223 MET A O 1
ATOM 1791 N N . LEU A 1 224 ? 30.528 -11.818 -19.211 1.00 38.88 224 LEU A N 1
ATOM 1792 C CA . LEU A 1 224 ? 30.561 -13.289 -19.112 1.00 38.88 224 LEU A CA 1
ATOM 1793 C C . LEU A 1 224 ? 31.314 -13.793 -17.865 1.00 38.88 224 LEU A C 1
ATOM 1795 O O . LEU A 1 224 ? 31.101 -14.931 -17.449 1.00 38.88 224 LEU A O 1
ATOM 1799 N N . HIS A 1 225 ? 32.122 -12.950 -17.210 1.00 39.25 225 HIS A N 1
ATOM 1800 C CA . HIS A 1 225 ? 32.789 -13.307 -15.951 1.00 39.25 225 HIS A CA 1
ATOM 1801 C C . HIS A 1 225 ? 31.879 -13.151 -14.721 1.00 39.25 225 HIS A C 1
ATOM 1803 O O . HIS A 1 225 ? 31.995 -13.926 -13.771 1.00 39.25 225 HIS A O 1
ATOM 1809 N N . ALA A 1 226 ? 30.911 -12.228 -14.752 1.00 41.41 226 ALA A N 1
ATOM 1810 C CA . ALA A 1 226 ? 29.990 -12.013 -13.630 1.00 41.41 226 ALA A CA 1
ATOM 1811 C C . ALA A 1 226 ? 28.962 -13.149 -13.441 1.00 41.41 226 ALA A C 1
ATOM 1813 O O . ALA A 1 226 ? 28.502 -13.370 -12.323 1.00 41.41 226 ALA A O 1
ATOM 1814 N N . PHE A 1 227 ? 28.634 -13.903 -14.498 1.00 42.94 227 PHE A N 1
ATOM 1815 C CA . PHE A 1 227 ? 27.738 -15.067 -14.412 1.00 42.94 227 PHE A CA 1
ATOM 1816 C C . PHE A 1 227 ? 28.444 -16.360 -13.977 1.00 42.94 227 PHE A C 1
ATOM 1818 O O . PHE A 1 227 ? 27.783 -17.280 -13.501 1.00 42.94 227 PHE A O 1
ATOM 1825 N N . ARG A 1 228 ? 29.776 -16.448 -14.118 1.00 37.16 228 ARG A N 1
ATOM 1826 C CA . ARG A 1 228 ? 30.549 -17.643 -13.735 1.00 37.16 228 ARG A CA 1
ATOM 1827 C C . ARG A 1 228 ? 31.015 -17.626 -12.275 1.00 37.16 228 ARG A C 1
ATOM 1829 O O . ARG A 1 228 ? 31.188 -18.691 -11.698 1.00 37.16 228 ARG A O 1
ATOM 1836 N N . ASN A 1 229 ? 31.140 -16.448 -11.661 1.00 38.97 229 ASN A N 1
ATOM 1837 C CA . ASN A 1 229 ? 31.6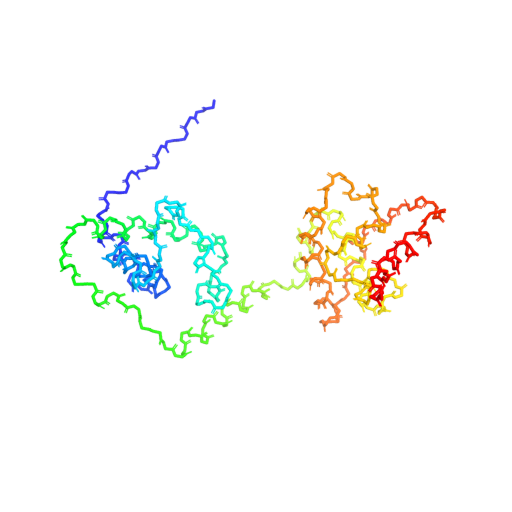66 -16.308 -10.296 1.00 38.97 229 ASN A CA 1
ATOM 1838 C C . ASN A 1 229 ? 30.600 -16.280 -9.184 1.00 38.97 229 ASN A C 1
ATOM 1840 O O . ASN A 1 229 ? 30.960 -16.257 -8.012 1.00 38.97 229 ASN A O 1
ATOM 1844 N N . SER A 1 230 ? 29.302 -16.298 -9.505 1.00 39.03 230 SER A N 1
ATOM 1845 C CA . SER A 1 230 ? 28.225 -16.379 -8.501 1.00 39.03 230 SER A CA 1
ATOM 1846 C C . SER A 1 230 ? 27.741 -17.807 -8.212 1.00 39.03 230 SER A C 1
ATOM 1848 O O . SER A 1 230 ? 26.983 -17.994 -7.265 1.00 39.03 230 SER A O 1
ATOM 1850 N N . ASN A 1 231 ? 28.208 -18.806 -8.974 1.00 41.59 231 ASN A N 1
ATOM 1851 C CA . ASN A 1 231 ? 27.837 -20.223 -8.830 1.00 41.59 231 ASN A CA 1
ATOM 1852 C C . ASN A 1 231 ? 28.989 -21.137 -8.365 1.00 41.59 231 ASN A C 1
ATOM 1854 O O . ASN A 1 231 ? 28.883 -22.354 -8.467 1.00 41.59 231 ASN A O 1
ATOM 1858 N N . VAL A 1 232 ? 30.075 -20.581 -7.819 1.00 39.88 232 VAL A N 1
ATOM 1859 C CA . VAL A 1 232 ? 31.148 -21.366 -7.186 1.00 39.88 232 VAL A CA 1
ATOM 1860 C C . VAL A 1 232 ? 31.380 -20.814 -5.785 1.00 39.88 232 VAL A C 1
ATOM 1862 O O . VAL A 1 232 ? 32.225 -19.951 -5.604 1.00 39.88 232 VAL A O 1
ATOM 1865 N N . ASN A 1 233 ? 30.545 -21.219 -4.824 1.00 36.56 233 ASN A N 1
ATOM 1866 C CA . ASN A 1 233 ? 30.844 -21.225 -3.378 1.00 36.56 233 ASN A CA 1
ATOM 1867 C C . ASN A 1 233 ? 29.727 -21.937 -2.587 1.00 36.56 233 ASN A C 1
ATOM 1869 O O . ASN A 1 233 ? 29.284 -21.483 -1.536 1.00 36.56 233 ASN A O 1
ATOM 1873 N N . HIS A 1 234 ? 29.258 -23.071 -3.104 1.00 38.38 234 HIS A N 1
ATOM 1874 C CA . HIS A 1 234 ? 28.477 -24.038 -2.337 1.00 38.38 234 HIS A CA 1
ATOM 1875 C C . HIS A 1 234 ? 29.039 -25.421 -2.643 1.00 38.38 234 HIS A C 1
ATOM 1877 O O . HIS A 1 234 ? 28.519 -26.107 -3.503 1.00 38.38 234 HIS A O 1
ATOM 1883 N N . GLU A 1 235 ? 30.164 -25.749 -2.010 1.00 42.66 235 GLU A N 1
ATOM 1884 C CA . GLU A 1 235 ? 30.633 -27.106 -1.695 1.00 42.66 235 GLU A CA 1
ATOM 1885 C C . GLU A 1 235 ? 32.077 -26.980 -1.211 1.00 42.66 235 GLU A C 1
ATOM 1887 O O . GLU A 1 235 ? 32.979 -26.786 -2.013 1.00 42.66 235 GLU A O 1
ATOM 1892 N N . LEU A 1 236 ? 32.268 -26.991 0.109 1.00 38.81 236 LEU A N 1
ATOM 1893 C CA . LEU A 1 236 ? 33.456 -27.503 0.805 1.00 38.81 236 LEU A CA 1
ATOM 1894 C C . LEU A 1 236 ? 33.165 -27.453 2.314 1.00 38.81 236 LEU A C 1
ATOM 1896 O O . LEU A 1 236 ? 33.674 -26.623 3.056 1.00 38.81 236 LE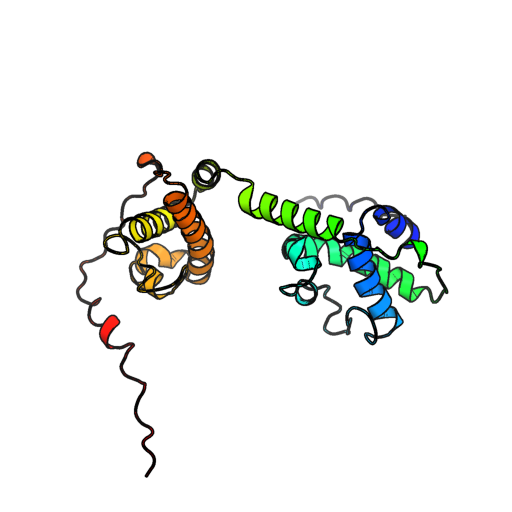U A O 1
ATOM 1900 N N . TYR A 1 237 ? 32.279 -28.346 2.742 1.00 33.59 237 TYR A N 1
ATOM 1901 C CA . TYR A 1 237 ? 32.321 -28.953 4.071 1.00 33.59 237 TYR A CA 1
ATOM 1902 C C . TYR A 1 237 ? 31.961 -30.423 3.871 1.00 33.59 237 TYR A C 1
ATOM 1904 O O . TYR A 1 237 ? 30.842 -30.855 4.136 1.00 33.59 237 TYR A O 1
ATOM 1912 N N . SER A 1 238 ? 32.913 -31.171 3.314 1.00 33.22 238 SER A N 1
ATOM 1913 C CA . SER A 1 238 ? 32.921 -32.619 3.469 1.00 33.22 238 SER A CA 1
ATOM 1914 C C . SER A 1 238 ? 33.453 -32.909 4.862 1.00 33.22 238 SER A C 1
ATOM 1916 O O . SER A 1 238 ? 34.557 -32.500 5.219 1.00 33.22 238 SER A O 1
ATOM 1918 N N . VAL A 1 239 ? 32.595 -33.544 5.646 1.00 35.31 239 VAL A N 1
ATOM 1919 C CA . VAL A 1 239 ? 32.929 -34.248 6.876 1.00 35.31 239 VAL A CA 1
ATOM 1920 C C . VAL A 1 239 ? 33.761 -35.466 6.489 1.00 35.31 239 VAL A C 1
ATOM 1922 O O . VAL A 1 239 ? 33.297 -36.249 5.667 1.00 35.31 239 VAL A O 1
ATOM 1925 N N . GLU A 1 240 ? 34.944 -35.597 7.081 1.00 35.72 240 GLU A N 1
ATOM 1926 C CA . GLU A 1 240 ? 35.541 -36.847 7.577 1.00 35.72 240 GLU A CA 1
ATOM 1927 C C . GLU A 1 240 ? 36.650 -36.506 8.581 1.00 35.72 240 GLU A C 1
ATOM 1929 O O . GLU A 1 240 ? 37.485 -35.624 8.269 1.00 35.72 240 GLU A O 1
#

Sequence (240 aa):
MPRTKGGKKDERTHLEKLEGYKDSKIDLFIFFGYYDGLVSEGVCGWVVNDSNRRVGCRHHQKGNLCDKVLTTSQFRSKARKIYLIAEGLAGLGENLDLASYRPHFTNEDFAKFEAERRKKEDAGDPMTKLLTVKDEKALFIFFQYYDGIKTKGKEGFSLNVANFGSVAHLGIYPGYFKERGENWFRRVSKVMGKLAERFVADGIAPPETMRPRRPTIAPATDMLHAFRNSNVNHELYSVE

Foldseek 3Di:
DDDPDDPDDPPDALVSVLVVCLVPLPLLLLLCLQLVCLLVCHPDHHHCDPVPPQLALVVCDPPDPNVLQDDSVRSSVSSNVSNVSSVRVSVVPDPPPCVSSNRDDDPVNVVVSNVVSCCVVPVDDLQRVLVPDPDLVLLQLLVLLLCQVLVCHPGHDHVVVHDFLDVVNCVVPVPVCVVVDSVNRSVSRVVSNVSSVVCVVVVHDHDPVSHHDDPDDDPPPDPVVVVVVVPPDPDDDDDD

Solvent-accessible surface area (backbone atoms only — not comparable to full-atom values): 14388 Å² total; per-residue (Å²): 132,87,80,77,77,77,72,81,79,80,83,67,50,48,65,60,55,50,61,76,33,72,91,34,53,68,56,32,45,56,26,48,30,39,27,40,2,62,70,48,74,31,80,40,61,39,73,70,48,89,94,43,74,61,68,50,62,76,75,45,36,89,84,39,70,54,41,50,68,34,54,65,69,55,42,42,61,49,49,48,60,40,41,57,32,23,52,52,53,52,70,64,76,62,93,72,86,54,72,89,60,60,57,82,85,51,73,66,53,54,53,48,35,51,50,52,37,50,43,69,79,56,70,56,59,69,64,62,55,54,73,68,60,82,48,59,72,52,44,38,47,20,51,27,30,31,42,2,61,74,53,73,38,80,39,60,47,29,69,91,80,45,61,71,38,35,66,70,68,46,63,76,44,51,78,83,46,54,92,65,38,69,72,49,47,32,54,48,29,42,54,28,32,55,51,22,51,47,30,59,74,70,69,52,81,77,65,71,91,66,60,54,83,81,75,83,71,73,81,80,86,59,66,76,56,64,69,60,66,77,76,70,86,88,85,87,82,80,87,130

Secondary structure (DSSP, 8-state):
-PPP---------HHHHHHTTTT-HHHHHHHHHHHHHHHTTTSSS----GGG-S--GGGS-TTSHHHHHS-HHHHHHHHHHHHHHHHHHHTT-S----GGGPPPPPHHHHHHHHHHHHHHHH-S-HHHHHHT---HHHHHHHHHHHHHHHTTTSSS--TTT--TT-HHHHTTSHHHHGGG-HHHHHHHHHHHHHHHHHHHHTTPPPPGGG-PPPP-PPP-SSHHHHTTSSSS-S------

Mean predicted aligned error: 16.01 Å

Organism: NCBI:txid2856

Radius of gyration: 25.36 Å; Cα contacts (8 Å, |Δi|>4): 209; chains: 1; bounding box: 58×70×64 Å